Protein AF-A0A2V9GCN7-F1 (afdb_monomer)

Foldseek 3Di:
DDDQDPVNVVVVVVVVVVVVVVVVVPPPPPCPPVPPDFAEDECLVVLVVCLVPVLVVLLVCVVVRHAEYEEEDLPQCVVSNSVVVVVDQLQRLLVSNVVSNHYYAHYEDELVVCVVPVPVVLVSCVSVPHQEYEYADLDFDLADELVSLLVSQVVVQVSQVVSVVSNHGYYYHYDRQQQHDYPRDRSVVSSVVRHDPVD

Structure (mmCIF, N/CA/C/O backbone):
data_AF-A0A2V9GCN7-F1
#
_entry.id   AF-A0A2V9GCN7-F1
#
loop_
_atom_site.group_PDB
_atom_site.id
_atom_site.type_symbol
_atom_site.label_atom_id
_atom_site.label_alt_id
_atom_site.label_comp_id
_atom_site.label_asym_id
_atom_site.label_entity_id
_atom_site.label_seq_id
_atom_site.pdbx_PDB_ins_code
_atom_site.Cartn_x
_atom_site.Cartn_y
_atom_site.Cartn_z
_atom_site.occupancy
_atom_site.B_iso_or_equiv
_atom_site.auth_seq_id
_atom_site.auth_comp_id
_atom_site.auth_asym_id
_atom_site.auth_atom_id
_atom_site.pdbx_PDB_model_num
ATOM 1 N N . MET A 1 1 ? 38.971 -52.103 -38.428 1.00 54.84 1 MET A N 1
ATOM 2 C CA . MET A 1 1 ? 38.096 -50.987 -38.007 1.00 54.84 1 MET A CA 1
ATOM 3 C C . MET A 1 1 ? 37.498 -50.385 -39.267 1.00 54.84 1 MET A C 1
ATOM 5 O O . MET A 1 1 ? 38.271 -49.997 -40.132 1.00 54.84 1 MET A O 1
ATOM 9 N N . SER A 1 2 ? 36.173 -50.413 -39.435 1.00 65.12 2 SER A N 1
ATOM 10 C CA . SER A 1 2 ? 35.535 -49.809 -40.616 1.00 65.12 2 SER A CA 1
ATOM 11 C C . SER A 1 2 ? 35.673 -48.289 -40.535 1.00 65.12 2 SER A C 1
ATOM 13 O O . SER A 1 2 ? 35.345 -47.706 -39.502 1.00 65.12 2 SER A O 1
ATOM 15 N N . ALA A 1 3 ? 36.204 -47.658 -41.581 1.00 80.19 3 ALA A N 1
ATOM 16 C CA . ALA A 1 3 ? 36.355 -46.209 -41.635 1.00 80.19 3 ALA A CA 1
ATOM 17 C C . ALA A 1 3 ? 34.980 -45.558 -41.849 1.00 80.19 3 ALA A C 1
ATOM 19 O O . ALA A 1 3 ? 34.306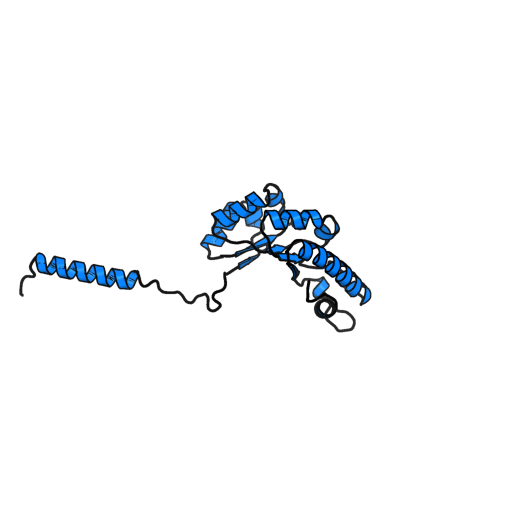 -45.847 -42.834 1.00 80.19 3 ALA A O 1
ATOM 20 N N . ILE A 1 4 ? 34.568 -44.688 -40.926 1.00 85.50 4 ILE A N 1
ATOM 21 C CA . ILE A 1 4 ? 33.319 -43.924 -41.036 1.00 85.50 4 ILE A CA 1
ATOM 22 C C . ILE A 1 4 ? 33.458 -42.932 -42.195 1.00 85.50 4 ILE A C 1
ATOM 24 O O . ILE A 1 4 ? 34.421 -42.162 -42.259 1.00 85.50 4 ILE A O 1
ATOM 28 N N . SER A 1 5 ? 32.500 -42.927 -43.119 1.00 89.44 5 SER A N 1
ATOM 29 C CA . SER A 1 5 ? 32.494 -41.964 -44.220 1.00 89.44 5 SER A CA 1
ATOM 30 C C . SER A 1 5 ? 32.101 -40.563 -43.735 1.00 89.44 5 SER A C 1
ATOM 32 O O . SER A 1 5 ? 31.333 -40.392 -42.790 1.00 89.44 5 SER A O 1
ATOM 34 N N . ARG A 1 6 ? 32.551 -39.517 -44.445 1.00 86.31 6 ARG A N 1
ATOM 35 C CA . ARG A 1 6 ? 32.163 -38.117 -44.153 1.00 86.31 6 ARG A CA 1
ATOM 36 C C . ARG A 1 6 ? 30.640 -37.929 -44.104 1.00 86.31 6 ARG A C 1
ATOM 38 O O . ARG A 1 6 ? 30.138 -37.130 -43.323 1.00 86.31 6 ARG A O 1
ATOM 45 N N . ARG A 1 7 ? 29.902 -38.673 -44.935 1.00 87.38 7 ARG A N 1
ATOM 46 C CA . ARG A 1 7 ? 28.435 -38.635 -44.993 1.00 87.38 7 ARG A CA 1
ATOM 47 C C . ARG A 1 7 ? 27.798 -39.242 -43.743 1.00 87.38 7 ARG A C 1
ATOM 49 O O . ARG A 1 7 ? 26.805 -38.705 -43.266 1.00 87.38 7 ARG A O 1
ATOM 56 N N . GLU A 1 8 ? 28.338 -40.348 -43.242 1.00 86.62 8 GLU A N 1
ATOM 57 C CA . GLU A 1 8 ? 27.874 -40.979 -42.000 1.00 86.62 8 GLU A CA 1
ATOM 58 C C . GLU A 1 8 ? 28.169 -40.081 -40.802 1.00 86.62 8 GLU A C 1
ATOM 60 O O . GLU A 1 8 ? 27.252 -39.776 -40.046 1.00 86.62 8 GLU A O 1
ATOM 65 N N . PHE A 1 9 ? 29.379 -39.518 -40.728 1.00 87.94 9 PHE A N 1
ATOM 66 C CA . PHE A 1 9 ? 29.739 -38.548 -39.692 1.00 87.94 9 PHE A CA 1
ATOM 67 C C . PHE A 1 9 ? 28.772 -37.354 -39.642 1.00 87.94 9 PHE A C 1
ATOM 69 O O . PHE A 1 9 ? 28.276 -37.003 -38.575 1.00 87.94 9 PHE A O 1
ATOM 76 N N . LEU A 1 10 ? 28.451 -36.748 -40.792 1.00 89.19 10 LEU A N 1
ATOM 77 C CA . LEU A 1 10 ? 27.523 -35.612 -40.849 1.00 89.19 10 LEU A CA 1
ATOM 78 C C . LEU A 1 10 ? 26.091 -35.994 -40.444 1.00 89.19 10 LEU A C 1
ATOM 80 O O . LEU A 1 10 ? 25.412 -35.207 -39.786 1.00 89.19 10 LEU A O 1
ATOM 84 N N . LYS A 1 11 ? 25.627 -37.196 -40.808 1.00 87.12 11 LYS A N 1
ATOM 85 C CA . LYS A 1 11 ? 24.306 -37.696 -40.396 1.00 87.12 11 LYS A CA 1
ATOM 86 C C . LYS A 1 11 ? 24.239 -37.926 -38.890 1.00 87.12 11 LYS A C 1
ATOM 88 O O . LYS A 1 11 ? 23.238 -37.571 -38.272 1.00 87.12 11 LYS A O 1
ATOM 93 N N . ASP A 1 12 ? 25.285 -38.498 -38.309 1.00 85.50 12 ASP A N 1
ATOM 94 C CA . ASP A 1 12 ? 25.322 -38.810 -36.883 1.00 85.50 12 ASP A CA 1
ATOM 95 C C . ASP A 1 12 ? 25.505 -37.545 -36.036 1.00 85.50 12 ASP A C 1
ATOM 97 O O . ASP A 1 12 ? 24.820 -37.384 -35.025 1.00 85.50 12 ASP A O 1
ATOM 101 N N . ALA A 1 13 ? 26.307 -36.583 -36.504 1.00 85.19 13 ALA A N 1
ATOM 102 C CA . ALA A 1 13 ? 26.422 -35.261 -35.891 1.00 85.19 13 ALA A CA 1
ATOM 103 C C . ALA A 1 13 ? 25.086 -34.498 -35.901 1.00 85.19 13 ALA A C 1
ATOM 105 O O . ALA A 1 13 ? 24.689 -33.939 -34.879 1.00 85.19 13 ALA A O 1
ATOM 106 N N . ALA A 1 14 ? 24.351 -34.516 -37.020 1.00 82.50 14 ALA A N 1
ATOM 107 C CA . ALA A 1 14 ? 23.042 -33.868 -37.117 1.00 82.50 14 ALA A CA 1
ATOM 108 C C . ALA A 1 14 ? 21.998 -34.511 -36.186 1.00 82.50 14 ALA A C 1
ATOM 110 O O . ALA A 1 14 ? 21.241 -33.801 -35.523 1.00 82.50 14 ALA A O 1
ATOM 111 N N . LYS A 1 15 ? 21.982 -35.848 -36.083 1.00 80.12 15 LYS A N 1
ATOM 112 C CA . LYS A 1 15 ? 21.116 -36.572 -35.135 1.00 80.12 15 LYS A CA 1
ATOM 113 C C . LYS A 1 15 ? 21.469 -36.253 -33.682 1.00 80.12 15 LYS A C 1
ATOM 115 O O . LYS A 1 15 ? 20.567 -36.021 -32.881 1.00 80.12 15 LYS A O 1
ATOM 120 N N . GLY A 1 16 ? 22.762 -36.213 -33.353 1.00 75.62 16 GLY A N 1
ATOM 121 C CA . GLY A 1 16 ? 23.247 -35.856 -32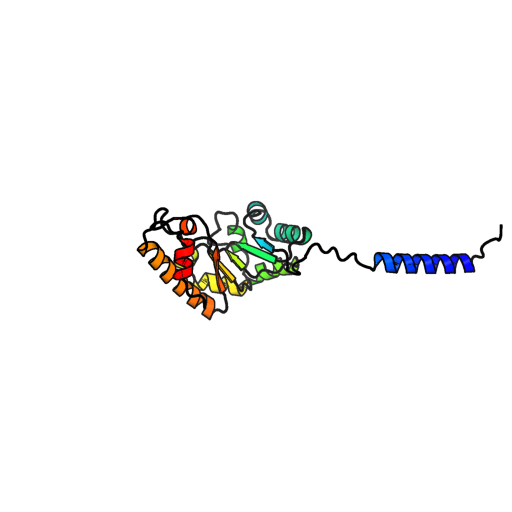.019 1.00 75.62 16 GLY A CA 1
ATOM 122 C C . GLY A 1 16 ? 22.879 -34.423 -31.629 1.00 75.62 16 GLY A C 1
ATOM 123 O O . GLY A 1 16 ? 22.386 -34.197 -30.527 1.00 75.62 16 GLY A O 1
ATOM 124 N N . ALA A 1 17 ? 23.032 -33.469 -32.552 1.00 77.44 17 ALA A N 1
ATOM 125 C CA . ALA A 1 17 ? 22.652 -32.073 -32.342 1.00 77.44 17 ALA A CA 1
ATOM 126 C C . ALA A 1 17 ? 21.134 -31.898 -32.176 1.00 77.44 17 ALA A C 1
ATOM 128 O O . ALA A 1 17 ? 20.701 -31.164 -31.293 1.00 77.44 17 ALA A O 1
ATOM 129 N N . ALA A 1 18 ? 20.323 -32.605 -32.970 1.00 74.19 18 ALA A N 1
ATOM 130 C CA . ALA A 1 18 ? 18.870 -32.588 -32.822 1.00 74.19 18 ALA A CA 1
ATOM 131 C C . ALA A 1 18 ? 18.434 -33.168 -31.466 1.00 74.19 18 ALA A C 1
ATOM 133 O O . ALA A 1 18 ? 17.645 -32.546 -30.762 1.00 74.19 18 ALA A O 1
ATOM 134 N N . ALA A 1 19 ? 18.989 -34.314 -31.057 1.00 69.62 19 ALA A N 1
ATOM 135 C CA . ALA A 1 19 ? 18.688 -34.930 -29.765 1.00 69.62 19 ALA A CA 1
ATOM 136 C C . ALA A 1 19 ? 19.103 -34.037 -28.582 1.00 69.62 19 ALA A C 1
ATOM 138 O O . ALA A 1 19 ? 18.320 -33.848 -27.652 1.00 69.62 19 ALA A O 1
ATOM 139 N N . ALA A 1 20 ? 20.294 -33.433 -28.637 1.00 66.56 20 ALA A N 1
ATOM 140 C CA . ALA A 1 20 ? 20.738 -32.467 -27.635 1.00 66.56 20 ALA A CA 1
ATOM 141 C C . ALA A 1 20 ? 19.848 -31.214 -27.613 1.00 66.56 20 ALA A C 1
ATOM 143 O O . ALA A 1 20 ? 19.533 -30.722 -26.534 1.00 66.56 20 ALA A O 1
ATOM 144 N N . GLY A 1 21 ? 19.400 -30.745 -28.782 1.00 67.19 21 GLY A N 1
ATOM 145 C CA . GLY A 1 21 ? 18.453 -29.641 -28.930 1.00 67.19 21 GLY A CA 1
ATOM 146 C C . GLY A 1 21 ? 17.085 -29.929 -28.310 1.00 67.19 21 GLY A C 1
ATOM 14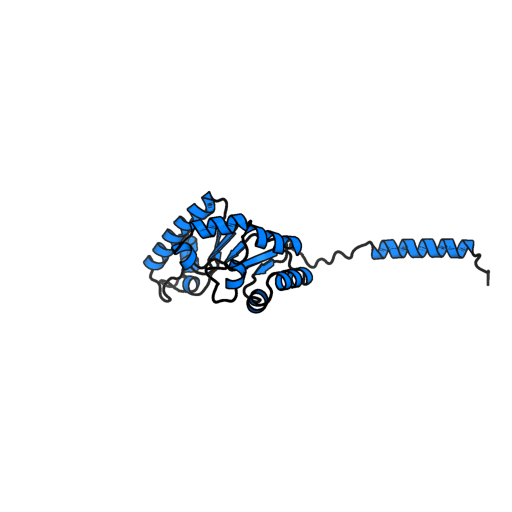7 O O . GLY A 1 21 ? 16.534 -29.063 -27.648 1.00 67.19 21 GLY A O 1
ATOM 148 N N . PHE A 1 22 ? 16.549 -31.146 -28.445 1.00 64.81 22 PHE A N 1
ATOM 149 C C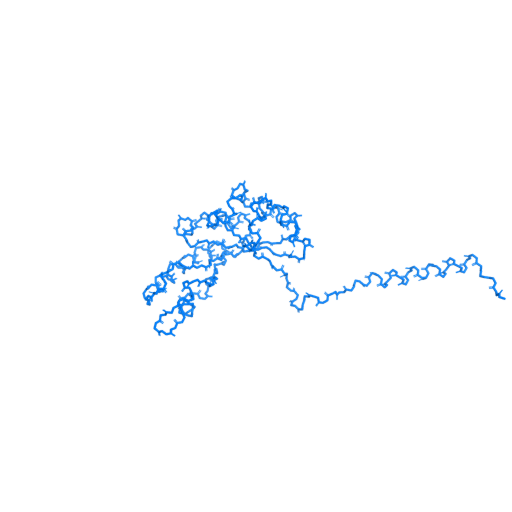A . PHE A 1 22 ? 15.284 -31.526 -27.799 1.00 64.81 22 PHE A CA 1
ATOM 150 C C . PHE A 1 22 ? 15.415 -31.672 -26.277 1.00 64.81 22 PHE A C 1
ATOM 152 O O . PHE A 1 22 ? 14.503 -31.291 -25.546 1.00 64.81 22 PHE A O 1
ATOM 159 N N . VAL A 1 23 ? 16.549 -32.180 -25.785 1.00 62.66 23 VAL A N 1
ATOM 160 C CA . VAL A 1 23 ? 16.805 -32.313 -24.339 1.00 62.66 23 VAL A CA 1
ATOM 161 C C . VAL A 1 23 ? 17.070 -30.954 -23.679 1.00 62.66 23 VAL A C 1
ATOM 163 O O . VAL A 1 23 ? 16.710 -30.769 -22.520 1.00 62.66 23 VAL A O 1
ATOM 166 N N . SER A 1 24 ? 17.658 -29.992 -24.396 1.00 59.81 24 SER A N 1
ATOM 167 C CA . SER A 1 24 ? 17.860 -28.622 -23.904 1.00 59.81 24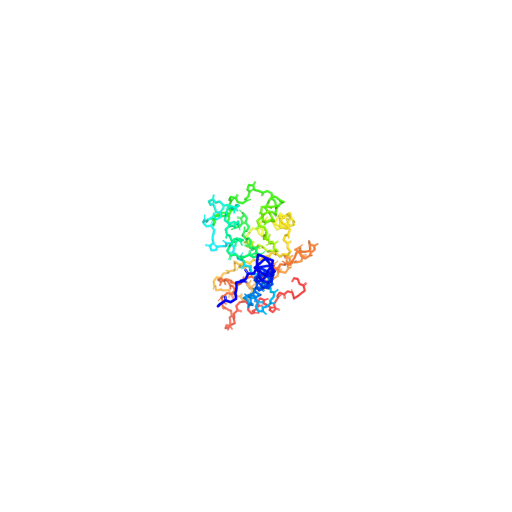 SER A CA 1
ATOM 168 C C . SER A 1 24 ? 16.640 -27.712 -24.098 1.00 59.81 24 SER A C 1
ATOM 170 O O . SER A 1 24 ? 16.434 -26.812 -23.287 1.00 59.81 24 SER A O 1
ATOM 172 N N . ALA A 1 25 ? 15.812 -27.955 -25.122 1.00 58.03 25 ALA A N 1
ATOM 173 C CA . ALA A 1 25 ? 14.557 -27.233 -25.365 1.00 58.03 25 ALA A CA 1
ATOM 174 C C . ALA A 1 25 ? 13.388 -27.733 -24.506 1.00 58.03 25 ALA A C 1
ATOM 176 O O . ALA A 1 25 ? 12.407 -27.011 -24.327 1.00 58.03 25 ALA A O 1
ATOM 177 N N . GLY A 1 26 ? 13.491 -28.938 -23.938 1.00 56.75 26 GLY A N 1
ATOM 178 C CA . GLY A 1 26 ? 12.685 -29.344 -22.796 1.00 56.75 26 GLY A CA 1
ATOM 179 C C . GLY A 1 26 ? 13.103 -28.516 -21.590 1.00 56.75 26 GLY A C 1
ATOM 180 O O . GLY A 1 26 ? 13.870 -28.993 -20.753 1.00 56.75 26 GLY A O 1
ATOM 181 N N . ALA A 1 27 ? 12.647 -27.261 -21.535 1.00 58.56 27 ALA A N 1
ATOM 182 C CA . ALA A 1 27 ? 12.792 -26.411 -20.369 1.00 58.56 27 ALA A CA 1
ATOM 183 C C . ALA A 1 27 ? 12.437 -27.266 -19.155 1.00 58.56 27 ALA A C 1
ATOM 185 O O . ALA A 1 27 ? 11.334 -27.810 -19.068 1.00 58.56 27 ALA A O 1
ATOM 186 N N . ARG A 1 28 ? 13.395 -27.455 -18.244 1.00 58.72 28 ARG A N 1
ATOM 187 C CA . ARG A 1 28 ? 13.053 -27.978 -16.929 1.00 58.72 28 ARG A CA 1
ATOM 188 C C . ARG A 1 28 ? 12.052 -26.980 -16.375 1.00 58.72 28 ARG A C 1
ATOM 190 O O . ARG A 1 28 ? 12.452 -25.888 -15.980 1.00 58.72 28 ARG A O 1
ATOM 197 N N . GLU A 1 29 ? 10.770 -27.329 -16.385 1.00 58.66 29 GLU A N 1
ATOM 198 C CA . GLU A 1 29 ? 9.789 -26.633 -15.573 1.00 58.66 29 GLU A CA 1
ATOM 199 C C . GLU A 1 29 ? 10.222 -26.858 -14.130 1.00 58.66 29 GLU A C 1
ATOM 201 O O . GLU A 1 29 ? 9.931 -27.878 -13.498 1.00 58.66 29 GLU A O 1
ATOM 206 N N . LEU A 1 30 ? 11.030 -25.927 -13.628 1.00 61.72 30 LEU A N 1
ATOM 207 C CA . LEU A 1 30 ? 11.312 -25.816 -12.218 1.00 61.72 30 LEU A CA 1
ATOM 208 C C . LEU A 1 30 ? 9.956 -25.569 -11.565 1.00 61.72 30 LEU A C 1
ATOM 210 O O . LEU A 1 30 ? 9.404 -24.476 -11.649 1.00 61.72 30 LEU A O 1
ATOM 214 N N . ARG A 1 31 ? 9.410 -26.600 -10.915 1.00 59.25 31 ARG A N 1
ATOM 215 C CA . ARG A 1 31 ? 8.191 -26.529 -10.098 1.00 59.25 31 ARG A CA 1
ATOM 216 C C . ARG A 1 31 ? 8.427 -25.741 -8.801 1.00 59.25 31 ARG A C 1
ATOM 218 O O . ARG A 1 31 ? 7.967 -26.132 -7.736 1.00 59.25 31 ARG A O 1
ATOM 225 N N . ALA A 1 32 ? 9.158 -24.632 -8.881 1.00 71.00 32 ALA A N 1
ATOM 226 C CA . ALA A 1 32 ? 9.415 -23.715 -7.777 1.00 71.00 32 ALA A CA 1
ATOM 227 C C . ALA A 1 32 ? 8.255 -22.721 -7.570 1.00 71.00 32 ALA A C 1
ATOM 229 O O . ALA A 1 32 ? 8.423 -21.693 -6.926 1.00 71.00 32 ALA A O 1
ATOM 230 N N . ASN A 1 33 ? 7.076 -23.019 -8.123 1.00 79.00 33 ASN A N 1
ATOM 231 C CA . ASN A 1 33 ? 5.847 -22.271 -7.906 1.00 79.00 33 ASN A CA 1
ATOM 232 C C . ASN A 1 33 ? 4.656 -23.241 -7.787 1.00 79.00 33 ASN A C 1
ATOM 234 O O . ASN A 1 33 ? 3.870 -23.371 -8.726 1.00 79.00 33 ASN A O 1
ATOM 238 N N . PRO A 1 34 ? 4.531 -23.973 -6.663 1.00 82.69 34 PRO A N 1
ATOM 239 C CA . PRO A 1 34 ? 3.475 -24.973 -6.489 1.00 82.69 34 PRO A CA 1
ATOM 240 C C . PRO A 1 34 ? 2.063 -24.369 -6.489 1.00 82.69 34 PRO A C 1
ATOM 242 O O . PRO A 1 34 ? 1.102 -25.094 -6.717 1.00 82.69 34 PRO A O 1
ATOM 245 N N . LEU A 1 35 ? 1.939 -23.059 -6.249 1.00 87.12 35 LEU A N 1
ATOM 246 C CA . LEU A 1 35 ? 0.664 -22.341 -6.245 1.00 87.12 35 LEU A CA 1
ATOM 247 C C . LEU A 1 35 ? 0.305 -21.755 -7.617 1.00 87.12 35 LEU A C 1
ATOM 249 O O . LEU A 1 35 ? -0.817 -21.295 -7.799 1.00 87.12 35 LEU A O 1
ATOM 253 N N . GLY A 1 36 ? 1.239 -21.734 -8.577 1.00 87.94 36 GLY A N 1
ATOM 254 C CA . GLY A 1 36 ? 1.043 -21.057 -9.863 1.00 87.94 36 GLY A CA 1
ATOM 255 C C . GLY A 1 36 ? 0.797 -19.549 -9.728 1.00 87.94 36 GLY A C 1
ATOM 256 O O . GLY A 1 36 ? 0.279 -18.929 -10.652 1.00 87.94 36 GLY A O 1
ATOM 257 N N . MET A 1 37 ? 1.145 -18.958 -8.580 1.00 90.19 37 MET A N 1
ATOM 258 C CA . MET A 1 37 ? 0.903 -17.551 -8.271 1.00 90.19 37 MET A CA 1
ATOM 259 C C . MET A 1 37 ? 2.179 -16.725 -8.462 1.00 90.19 37 MET A C 1
ATOM 261 O O . MET A 1 37 ? 3.274 -17.227 -8.196 1.00 90.19 37 MET A O 1
ATOM 265 N N . PRO A 1 38 ? 2.077 -15.463 -8.902 1.00 91.94 38 PRO A N 1
ATOM 266 C CA . PRO A 1 38 ? 3.223 -14.564 -8.951 1.00 91.94 38 PRO A CA 1
ATOM 267 C C . PRO A 1 38 ? 3.881 -14.401 -7.572 1.00 91.94 38 PRO A C 1
ATOM 269 O O . PRO A 1 38 ? 3.191 -14.210 -6.571 1.00 91.94 38 PRO A O 1
ATOM 272 N N . ILE A 1 39 ? 5.214 -14.445 -7.512 1.00 93.69 39 ILE A N 1
ATOM 273 C CA . ILE A 1 39 ? 5.956 -14.172 -6.272 1.00 93.69 39 ILE A CA 1
ATOM 274 C C . ILE A 1 39 ? 6.046 -12.653 -6.086 1.00 93.69 39 ILE A C 1
ATOM 276 O O . ILE A 1 39 ? 6.594 -11.960 -6.946 1.00 93.69 39 ILE A O 1
ATOM 280 N N . GLY A 1 40 ? 5.508 -12.144 -4.976 1.00 94.88 40 GLY A N 1
ATOM 281 C CA . GLY A 1 40 ? 5.454 -10.714 -4.671 1.00 94.88 40 GLY A CA 1
ATOM 282 C C . GLY A 1 40 ? 6.506 -10.232 -3.673 1.00 94.88 40 GLY A C 1
ATOM 283 O O . GLY A 1 40 ? 6.995 -11.009 -2.852 1.00 94.88 40 GLY A O 1
ATOM 284 N N . CYS A 1 41 ? 6.830 -8.938 -3.722 1.00 96.56 41 CYS A N 1
ATOM 285 C CA . CYS A 1 41 ? 7.691 -8.259 -2.753 1.00 96.56 41 CYS A CA 1
ATOM 286 C C . CYS A 1 41 ? 7.061 -6.940 -2.293 1.00 96.56 41 CYS A C 1
ATOM 288 O O . CYS A 1 41 ? 6.840 -6.042 -3.105 1.00 96.56 41 CYS A O 1
ATOM 290 N N . GLN A 1 42 ? 6.832 -6.801 -0.987 1.00 97.50 42 GLN A N 1
ATOM 291 C CA . GLN A 1 42 ? 6.629 -5.495 -0.362 1.00 97.50 42 GLN A CA 1
ATOM 292 C C . GLN A 1 42 ? 7.986 -4.790 -0.260 1.00 97.50 42 GLN A C 1
ATOM 294 O O . GLN A 1 42 ? 8.942 -5.359 0.258 1.00 97.50 42 GLN A O 1
ATOM 299 N N . THR A 1 43 ? 8.075 -3.564 -0.771 1.00 97.69 43 THR A N 1
ATOM 300 C CA . THR A 1 43 ? 9.287 -2.731 -0.845 1.00 97.69 43 THR A CA 1
ATOM 301 C C . THR A 1 43 ? 9.844 -2.230 0.494 1.00 97.69 43 THR A C 1
ATOM 303 O O . THR A 1 43 ? 11.008 -1.827 0.542 1.00 97.69 43 THR A O 1
ATOM 306 N N . TRP A 1 44 ? 9.089 -2.284 1.598 1.00 97.44 44 TRP A N 1
ATOM 307 C CA . TRP A 1 44 ? 9.558 -1.843 2.927 1.00 97.44 44 TRP A CA 1
ATOM 308 C C . TRP A 1 44 ? 10.954 -2.369 3.355 1.00 97.44 44 TRP A C 1
ATOM 310 O O . TRP A 1 44 ? 11.780 -1.571 3.828 1.00 97.44 44 TRP A O 1
ATOM 320 N N . PRO A 1 45 ? 11.298 -3.665 3.182 1.00 97.25 45 PRO A N 1
ATOM 321 C CA . PRO A 1 45 ? 12.609 -4.197 3.557 1.00 97.25 45 PRO A CA 1
ATOM 322 C C . PRO A 1 45 ? 13.764 -3.622 2.727 1.00 97.25 45 PRO A C 1
ATOM 324 O O . PRO A 1 45 ? 14.890 -3.569 3.215 1.00 97.25 45 PRO A O 1
ATOM 327 N N . VAL A 1 46 ? 13.494 -3.156 1.502 1.00 97.75 46 VAL A N 1
ATOM 328 C CA . VAL A 1 46 ? 14.491 -2.591 0.574 1.00 97.75 46 VAL A CA 1
ATOM 329 C C . VAL A 1 46 ? 14.408 -1.065 0.461 1.00 97.75 46 VAL A C 1
ATOM 331 O O . VAL A 1 46 ? 15.026 -0.478 -0.424 1.00 97.75 46 VAL A O 1
ATOM 334 N N . ARG A 1 47 ? 13.697 -0.393 1.378 1.00 98.19 47 ARG A N 1
ATOM 335 C CA . ARG A 1 47 ? 13.466 1.065 1.360 1.00 98.19 47 ARG A CA 1
ATOM 336 C C . ARG A 1 47 ? 14.734 1.918 1.232 1.00 98.19 47 ARG A C 1
ATOM 338 O O . ARG A 1 47 ? 14.704 2.962 0.597 1.00 98.19 47 ARG A O 1
ATOM 345 N N . ALA A 1 48 ? 15.862 1.465 1.786 1.00 98.19 48 ALA A N 1
ATOM 346 C CA . ALA A 1 48 ? 17.141 2.164 1.650 1.00 98.19 48 ALA A CA 1
ATOM 347 C C . ALA A 1 48 ? 17.651 2.156 0.198 1.00 98.19 48 ALA A C 1
ATOM 349 O O . ALA A 1 48 ? 18.089 3.184 -0.303 1.00 98.19 48 ALA A O 1
ATOM 350 N N . MET A 1 49 ? 17.524 1.019 -0.495 1.00 98.19 49 MET A N 1
ATOM 351 C CA . MET A 1 49 ? 17.881 0.900 -1.913 1.00 98.19 49 MET A CA 1
ATOM 352 C C . MET A 1 49 ? 16.908 1.696 -2.788 1.00 98.19 49 MET A C 1
ATOM 354 O O . MET A 1 49 ? 17.323 2.369 -3.723 1.00 98.19 49 MET A O 1
ATOM 358 N N . ILE A 1 50 ? 15.617 1.675 -2.440 1.00 98.12 50 ILE A N 1
ATOM 359 C CA . ILE A 1 50 ? 14.577 2.476 -3.098 1.00 98.12 50 ILE A CA 1
ATOM 360 C C . ILE A 1 50 ? 14.877 3.980 -2.999 1.00 98.12 50 ILE A C 1
ATOM 362 O O . ILE A 1 50 ? 14.718 4.697 -3.988 1.00 98.12 50 ILE A O 1
ATOM 366 N N . ALA A 1 51 ? 15.323 4.451 -1.829 1.00 97.94 51 ALA A N 1
ATOM 367 C CA . ALA A 1 51 ? 15.692 5.847 -1.606 1.00 97.94 51 ALA A CA 1
ATOM 368 C C . ALA A 1 51 ? 16.907 6.278 -2.444 1.00 97.94 51 ALA A C 1
ATOM 370 O O . ALA A 1 51 ? 16.971 7.426 -2.882 1.00 97.94 51 ALA A O 1
ATOM 371 N N . GLU A 1 52 ? 17.854 5.364 -2.664 1.00 98.12 52 GLU A N 1
ATOM 372 C CA . GLU A 1 52 ? 19.058 5.591 -3.466 1.00 98.12 52 GLU A CA 1
ATOM 373 C C . GLU A 1 52 ? 18.762 5.550 -4.975 1.00 98.12 52 GLU A C 1
ATOM 375 O O . GLU A 1 52 ? 19.059 6.504 -5.696 1.00 98.12 52 GLU A O 1
ATOM 380 N N . ASP A 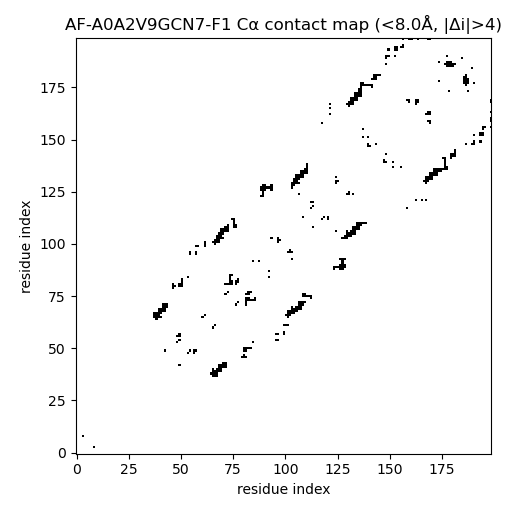1 53 ? 18.136 4.473 -5.453 1.00 98.12 53 ASP A N 1
ATOM 381 C CA . ASP A 1 53 ? 17.814 4.245 -6.863 1.00 98.12 53 ASP A CA 1
ATOM 382 C C . ASP A 1 53 ? 16.564 3.360 -7.003 1.00 98.12 53 ASP A C 1
ATOM 384 O O . ASP A 1 53 ? 16.635 2.127 -7.028 1.00 98.12 53 ASP A O 1
ATOM 388 N N . PHE A 1 54 ? 15.393 3.995 -7.111 1.00 98.12 54 PHE A N 1
ATOM 389 C CA . PHE A 1 54 ? 14.127 3.286 -7.297 1.00 98.12 54 PHE A CA 1
ATOM 390 C C . PHE A 1 54 ? 14.105 2.427 -8.581 1.00 98.12 54 PHE A C 1
ATOM 392 O O . PHE A 1 54 ? 13.916 1.215 -8.449 1.00 98.12 54 PHE A O 1
ATOM 399 N N . PRO A 1 55 ? 14.332 2.963 -9.802 1.00 98.25 55 PRO A N 1
ATOM 400 C CA . PRO A 1 55 ? 14.330 2.142 -11.016 1.00 98.25 55 PRO A CA 1
ATOM 401 C C . PRO A 1 55 ? 15.325 0.974 -10.979 1.00 98.25 55 PRO A C 1
ATOM 403 O O . PRO A 1 55 ? 14.960 -0.150 -11.334 1.00 98.25 55 PRO A O 1
ATOM 406 N N . GLY A 1 56 ? 16.560 1.206 -10.518 1.00 98.50 56 GLY A N 1
ATOM 407 C CA . GLY A 1 56 ? 17.564 0.146 -10.405 1.00 98.50 56 GLY A CA 1
ATOM 408 C C . GLY A 1 56 ? 17.190 -0.918 -9.376 1.00 98.50 56 GLY A C 1
ATOM 409 O O . GLY A 1 56 ? 17.377 -2.112 -9.622 1.00 98.50 56 GLY A O 1
ATOM 410 N N . THR A 1 57 ? 16.584 -0.518 -8.255 1.00 98.38 57 THR A N 1
ATOM 411 C CA . THR A 1 57 ? 16.093 -1.457 -7.236 1.00 98.38 57 THR A CA 1
ATOM 412 C C . THR A 1 57 ? 14.967 -2.332 -7.772 1.00 98.38 57 THR A C 1
ATOM 414 O O . THR A 1 57 ? 15.017 -3.548 -7.592 1.00 98.38 57 THR A O 1
ATOM 417 N N . ILE A 1 58 ? 13.986 -1.757 -8.477 1.00 98.50 58 ILE A N 1
ATOM 418 C CA . ILE A 1 58 ? 12.898 -2.531 -9.095 1.00 98.50 58 ILE A CA 1
ATOM 419 C C . ILE A 1 58 ? 13.452 -3.538 -10.107 1.00 98.50 58 ILE A C 1
ATOM 421 O O . ILE A 1 58 ? 13.078 -4.711 -10.068 1.00 98.50 58 ILE A O 1
ATOM 425 N N . LYS A 1 59 ? 14.395 -3.120 -10.959 1.00 98.44 59 LYS A N 1
ATOM 426 C CA . LYS A 1 59 ? 15.063 -4.025 -11.903 1.00 98.44 59 LYS A CA 1
ATOM 427 C C . LYS A 1 59 ? 15.761 -5.182 -11.184 1.00 98.44 59 LYS A C 1
ATOM 429 O O . LYS A 1 59 ? 15.610 -6.331 -11.586 1.00 98.44 59 LYS A O 1
ATOM 434 N N . ARG A 1 60 ? 16.470 -4.903 -10.088 1.00 98.31 60 ARG A N 1
ATOM 435 C CA . ARG A 1 60 ? 17.145 -5.934 -9.289 1.00 98.31 60 ARG A CA 1
ATOM 436 C C . ARG A 1 60 ? 16.164 -6.915 -8.639 1.00 98.31 60 ARG A C 1
ATOM 438 O O . ARG A 1 60 ? 16.466 -8.103 -8.561 1.00 98.31 60 ARG A O 1
ATOM 445 N N . LEU A 1 61 ? 15.004 -6.445 -8.176 1.00 98.12 61 LEU A N 1
ATOM 446 C CA . LEU A 1 61 ? 13.950 -7.323 -7.655 1.00 98.12 61 LEU A CA 1
ATOM 447 C C . LEU A 1 61 ? 13.385 -8.228 -8.760 1.00 98.12 61 LEU A C 1
ATOM 449 O O . LEU A 1 61 ? 13.217 -9.427 -8.536 1.00 98.12 61 LEU A O 1
ATOM 453 N N . ALA A 1 62 ? 13.160 -7.683 -9.956 1.00 97.56 62 ALA A N 1
ATOM 454 C CA . ALA A 1 62 ? 12.712 -8.456 -11.110 1.00 97.56 62 ALA A CA 1
ATOM 455 C C . ALA A 1 62 ? 13.736 -9.536 -11.511 1.00 97.56 62 ALA A C 1
ATOM 457 O O . ALA A 1 62 ? 13.383 -10.702 -11.677 1.00 97.56 62 ALA A O 1
ATOM 458 N N . GLU A 1 63 ? 15.025 -9.181 -11.579 1.00 96.75 63 GLU A N 1
ATOM 459 C CA . GLU A 1 63 ? 16.131 -10.115 -11.850 1.00 96.75 63 GLU A CA 1
ATOM 460 C C . GLU A 1 63 ? 16.262 -11.210 -10.778 1.00 96.75 63 GLU A C 1
ATOM 462 O O . GLU A 1 63 ? 16.678 -12.328 -11.081 1.00 96.75 63 GLU A O 1
ATOM 467 N N . ALA A 1 64 ? 15.871 -10.917 -9.534 1.00 95.75 64 ALA A N 1
ATOM 468 C CA . ALA A 1 64 ? 15.807 -11.894 -8.449 1.00 95.75 64 ALA A CA 1
ATOM 469 C C . ALA A 1 64 ? 14.590 -12.841 -8.540 1.00 95.75 64 ALA A C 1
ATOM 471 O O . ALA A 1 64 ? 14.514 -13.802 -7.774 1.00 95.75 64 ALA A O 1
ATOM 472 N N . GLY A 1 65 ? 13.657 -12.600 -9.467 1.00 94.19 65 GLY A N 1
ATOM 473 C CA . GLY A 1 65 ? 12.493 -13.452 -9.725 1.00 94.19 65 GLY A CA 1
ATOM 474 C C . GLY A 1 65 ? 11.178 -12.970 -9.108 1.00 94.19 65 GLY A C 1
ATOM 475 O O . GLY A 1 65 ? 10.176 -13.688 -9.192 1.00 94.19 65 GLY A O 1
ATOM 476 N N . PHE A 1 66 ? 11.145 -11.774 -8.509 1.00 96.50 66 PHE A N 1
ATOM 477 C CA . PHE A 1 66 ? 9.883 -11.158 -8.097 1.00 96.50 66 PHE A CA 1
ATOM 478 C C . PHE A 1 66 ? 9.085 -10.717 -9.325 1.00 96.50 66 PHE A C 1
ATOM 480 O O . PHE A 1 66 ? 9.626 -10.148 -10.266 1.00 96.50 66 PHE A O 1
ATOM 487 N N . GLN A 1 67 ? 7.786 -10.993 -9.307 1.00 96.50 67 GLN A N 1
ATOM 488 C CA . GLN A 1 67 ? 6.857 -10.747 -10.416 1.00 96.50 67 GLN A CA 1
ATOM 489 C C . GLN A 1 67 ? 5.840 -9.657 -10.078 1.00 96.50 67 GLN A C 1
ATOM 491 O O . GLN A 1 67 ? 5.276 -9.020 -10.973 1.00 96.50 67 GLN A O 1
ATOM 496 N N . THR A 1 68 ? 5.591 -9.439 -8.785 1.00 97.56 68 THR A N 1
ATOM 497 C CA . THR A 1 68 ? 4.726 -8.364 -8.308 1.00 97.56 68 THR A CA 1
ATOM 498 C C . THR A 1 68 ? 5.429 -7.552 -7.233 1.00 97.56 68 THR A C 1
ATOM 500 O O . THR A 1 68 ? 6.206 -8.076 -6.435 1.00 97.56 68 THR A O 1
ATOM 503 N N . ILE A 1 69 ? 5.167 -6.254 -7.229 1.00 98.19 69 ILE A N 1
ATOM 504 C CA . ILE A 1 69 ? 5.687 -5.313 -6.249 1.00 98.19 69 ILE A CA 1
ATOM 505 C C . ILE A 1 69 ? 4.508 -4.681 -5.527 1.00 98.19 69 ILE A C 1
ATOM 507 O O . ILE A 1 69 ? 3.564 -4.217 -6.167 1.00 98.19 69 ILE A O 1
ATOM 511 N N . GLU A 1 70 ? 4.593 -4.639 -4.204 1.00 98.38 70 GLU A N 1
ATOM 512 C CA . GLU A 1 70 ? 3.750 -3.805 -3.360 1.00 98.38 70 GLU A CA 1
ATOM 513 C C . GLU A 1 70 ? 4.566 -2.596 -2.893 1.00 98.38 70 GLU A C 1
ATOM 515 O O . GLU A 1 70 ? 5.662 -2.739 -2.346 1.00 98.38 70 GLU A O 1
ATOM 520 N N . LEU A 1 71 ? 4.056 -1.398 -3.173 1.00 98.38 71 LEU A N 1
ATOM 521 C CA . LEU A 1 71 ? 4.739 -0.144 -2.856 1.00 98.38 71 LEU A CA 1
ATOM 522 C C . LEU A 1 71 ? 4.448 0.323 -1.421 1.00 98.38 71 LEU A C 1
ATOM 524 O O . LEU A 1 71 ? 3.564 -0.187 -0.731 1.00 98.38 71 LEU A O 1
ATOM 528 N N . CYS A 1 72 ? 5.164 1.362 -1.002 1.00 98.06 72 CYS A N 1
ATOM 529 C CA . CYS A 1 72 ? 4.753 2.251 0.076 1.00 98.06 72 CYS A CA 1
ATOM 530 C C . CYS A 1 72 ? 4.488 3.649 -0.506 1.00 98.06 72 CYS A C 1
ATOM 532 O O . CYS A 1 72 ? 5.246 4.125 -1.357 1.00 98.06 72 CYS A O 1
ATOM 534 N N . SER A 1 73 ? 3.419 4.308 -0.051 1.00 97.56 73 SER A N 1
ATOM 535 C CA . SER A 1 73 ? 3.032 5.645 -0.514 1.00 97.56 73 SER A CA 1
ATOM 536 C C . SER A 1 73 ? 4.170 6.663 -0.335 1.00 97.56 73 SER A C 1
ATOM 538 O O . SER A 1 73 ? 4.754 6.736 0.748 1.00 97.56 73 SER A O 1
ATOM 540 N N . PRO A 1 74 ? 4.444 7.536 -1.325 1.00 96.94 74 PRO A N 1
ATOM 541 C CA . PRO A 1 74 ? 5.457 8.586 -1.197 1.00 96.94 74 PRO A CA 1
ATOM 542 C C . PRO A 1 74 ? 5.121 9.643 -0.135 1.00 96.94 74 PRO A C 1
ATOM 544 O O . PRO A 1 74 ? 5.984 10.453 0.194 1.00 96.94 74 PRO A O 1
ATOM 547 N N . VAL A 1 75 ? 3.880 9.670 0.371 1.00 96.69 75 VAL A N 1
ATOM 548 C CA . VAL A 1 75 ? 3.423 10.639 1.376 1.00 96.69 75 VAL A CA 1
ATOM 549 C C . VAL A 1 75 ? 3.502 10.050 2.779 1.00 96.69 75 VAL A C 1
ATOM 551 O O . VAL A 1 75 ? 4.292 10.536 3.583 1.00 96.69 75 VAL A O 1
ATOM 554 N N . GLY A 1 76 ? 2.750 8.985 3.076 1.00 95.88 76 GLY A N 1
ATOM 555 C CA . GLY A 1 76 ? 2.767 8.375 4.413 1.00 95.88 76 GLY A CA 1
ATOM 556 C C . GLY A 1 76 ? 4.110 7.753 4.794 1.00 95.88 76 GLY A C 1
ATOM 557 O O . GLY A 1 76 ? 4.390 7.582 5.976 1.00 95.88 76 GLY A O 1
ATOM 558 N N . TYR A 1 77 ? 4.960 7.465 3.806 1.00 97.75 77 TYR A N 1
ATOM 559 C CA . TYR A 1 77 ? 6.286 6.885 4.005 1.00 97.75 77 TYR A CA 1
ATOM 560 C C . TYR A 1 77 ? 7.432 7.790 3.544 1.00 97.75 77 TYR A C 1
ATOM 562 O O . TYR A 1 77 ? 8.552 7.311 3.332 1.00 97.75 77 TYR A O 1
ATOM 570 N N . ALA A 1 78 ? 7.180 9.097 3.413 1.00 97.06 78 ALA A N 1
ATOM 571 C CA . ALA A 1 78 ? 8.180 10.077 2.993 1.00 97.06 78 ALA A CA 1
ATOM 572 C C . ALA A 1 78 ? 9.486 9.942 3.801 1.00 97.06 78 ALA A C 1
ATOM 574 O O . ALA A 1 78 ? 10.552 9.690 3.230 1.00 97.06 78 ALA A O 1
ATOM 575 N N . ASP A 1 79 ? 9.370 9.961 5.130 1.00 96.69 79 ASP A N 1
ATOM 576 C CA . ASP A 1 79 ? 10.497 9.879 6.072 1.00 96.69 79 ASP A CA 1
ATOM 577 C C . ASP A 1 79 ? 11.092 8.467 6.206 1.00 96.69 79 ASP A C 1
ATOM 579 O O . ASP A 1 79 ? 12.092 8.258 6.889 1.00 96.69 79 ASP A O 1
ATOM 583 N N . SER A 1 80 ? 10.494 7.475 5.543 1.00 96.44 80 SER A N 1
ATOM 584 C CA . SER A 1 80 ? 10.945 6.079 5.545 1.00 96.44 80 SER A CA 1
ATOM 585 C C . SER A 1 80 ? 11.690 5.685 4.266 1.00 96.44 80 SER A C 1
ATOM 587 O O . SER A 1 80 ? 11.867 4.500 4.000 1.00 96.44 80 SER A O 1
ATOM 589 N N . GLY A 1 81 ? 12.135 6.658 3.468 1.00 95.81 81 GLY A N 1
ATOM 590 C CA . GLY A 1 81 ? 12.890 6.413 2.235 1.00 95.81 81 GLY A CA 1
ATOM 591 C C . GLY A 1 81 ? 12.040 6.393 0.964 1.00 95.81 81 GLY A C 1
ATOM 592 O O . GLY A 1 81 ? 12.567 6.113 -0.109 1.00 95.81 81 GLY A O 1
ATOM 593 N N . PHE A 1 82 ? 10.749 6.733 1.053 1.00 98.00 82 PHE A N 1
ATOM 594 C CA . PHE A 1 82 ? 9.854 6.757 -0.108 1.00 98.00 82 PHE A CA 1
ATOM 595 C C . PHE A 1 82 ? 9.542 8.166 -0.626 1.00 98.00 82 PHE A C 1
ATOM 597 O O . PHE A 1 82 ? 8.926 8.292 -1.683 1.00 98.00 82 PHE A O 1
ATOM 604 N N . ALA A 1 83 ? 10.021 9.234 0.029 1.00 97.00 83 ALA A N 1
ATOM 605 C CA . ALA A 1 83 ? 9.819 10.612 -0.443 1.00 97.00 83 ALA A CA 1
ATOM 606 C C . ALA A 1 83 ? 10.280 10.810 -1.899 1.00 97.00 83 ALA A C 1
ATOM 608 O O . ALA A 1 83 ? 9.634 11.509 -2.679 1.00 97.00 83 ALA A O 1
ATOM 609 N N . GLY A 1 84 ? 11.370 10.138 -2.290 1.00 96.06 84 GLY A N 1
ATOM 610 C CA . GLY A 1 84 ? 11.926 10.195 -3.641 1.00 96.06 84 GLY A CA 1
ATOM 611 C C . GLY A 1 84 ? 10.991 9.671 -4.735 1.00 96.06 84 GLY A C 1
ATOM 612 O O . GLY A 1 84 ? 11.189 10.023 -5.896 1.00 96.06 84 GLY A O 1
ATOM 613 N N . LEU A 1 85 ? 9.963 8.884 -4.396 1.00 97.12 85 LEU A N 1
ATOM 614 C CA . LEU A 1 85 ? 8.950 8.431 -5.354 1.00 97.12 85 LEU A CA 1
ATOM 615 C C . LEU A 1 85 ? 7.988 9.562 -5.729 1.00 97.12 85 LEU A C 1
ATOM 617 O O . LEU A 1 85 ? 7.427 9.537 -6.820 1.00 97.12 85 LEU A O 1
ATOM 621 N N . GLY A 1 86 ? 7.835 10.579 -4.872 1.00 95.81 86 GLY A N 1
ATOM 622 C CA . GLY A 1 86 ? 6.952 11.724 -5.111 1.00 95.81 86 GLY A CA 1
ATOM 623 C C . GLY A 1 86 ? 7.368 12.607 -6.292 1.00 95.81 86 GLY A C 1
ATOM 624 O O . GLY A 1 86 ? 6.576 13.432 -6.736 1.00 95.81 86 GLY A O 1
ATOM 625 N N . LYS A 1 87 ? 8.585 12.427 -6.826 1.00 96.19 87 LYS A N 1
ATOM 626 C CA . LYS A 1 87 ? 9.037 13.098 -8.056 1.00 96.19 87 LYS A CA 1
ATOM 627 C C . LYS A 1 87 ? 8.458 12.483 -9.334 1.00 96.19 87 LYS A C 1
ATOM 629 O O . LYS A 1 87 ? 8.566 13.100 -10.386 1.00 96.19 87 LYS A O 1
ATOM 634 N N . TYR A 1 88 ? 7.895 11.279 -9.243 1.00 96.81 88 TYR A N 1
ATOM 635 C CA . TYR A 1 88 ? 7.258 10.589 -10.354 1.00 96.81 88 TYR A CA 1
ATOM 636 C C . TYR A 1 88 ? 5.741 10.728 -10.246 1.00 96.81 88 TYR A C 1
ATOM 638 O O . TYR A 1 88 ? 5.145 10.565 -9.178 1.00 96.81 88 TYR A O 1
ATOM 646 N N . THR A 1 89 ? 5.098 10.966 -11.379 1.00 96.31 89 THR A N 1
ATOM 647 C CA . THR A 1 89 ? 3.657 10.764 -11.525 1.00 96.31 89 THR A CA 1
ATOM 648 C C . THR A 1 89 ? 3.311 9.280 -11.371 1.00 96.31 89 THR A C 1
ATOM 650 O O . THR A 1 89 ? 4.155 8.401 -11.569 1.00 96.31 89 THR A O 1
ATOM 653 N N . GLY A 1 90 ? 2.048 8.964 -11.066 1.00 95.62 90 GLY A N 1
ATOM 654 C CA . GLY A 1 90 ? 1.623 7.564 -10.977 1.00 95.62 90 GLY A CA 1
ATOM 655 C C . GLY A 1 90 ? 1.836 6.795 -12.288 1.00 95.62 90 GLY A C 1
ATOM 656 O O . GLY A 1 90 ? 2.300 5.657 -12.274 1.00 95.62 90 GLY A O 1
ATOM 657 N N . THR A 1 91 ? 1.623 7.452 -13.433 1.00 96.25 91 THR A N 1
ATOM 658 C CA . THR A 1 91 ? 1.878 6.860 -14.757 1.00 96.25 91 THR A CA 1
ATOM 659 C C . THR A 1 91 ? 3.364 6.560 -14.987 1.00 96.25 91 THR A C 1
ATOM 661 O O . THR A 1 91 ? 3.695 5.513 -15.543 1.00 96.25 91 THR A O 1
ATOM 664 N N . GLU A 1 92 ? 4.275 7.431 -14.542 1.00 98.00 92 GLU A N 1
ATOM 665 C CA . GLU A 1 92 ? 5.720 7.174 -14.623 1.00 98.00 92 GLU A CA 1
ATOM 666 C C . GLU A 1 92 ? 6.143 6.020 -13.713 1.00 98.00 92 GLU A C 1
ATOM 668 O O . GLU A 1 92 ? 6.907 5.161 -14.150 1.00 98.00 92 GLU A O 1
ATOM 673 N N . LEU A 1 93 ? 5.607 5.940 -12.489 1.00 98.06 93 LEU A N 1
ATOM 674 C CA . LEU A 1 93 ? 5.839 4.797 -11.599 1.00 98.06 93 LEU A CA 1
ATOM 675 C C . LEU A 1 93 ? 5.386 3.491 -12.254 1.00 98.06 93 LEU A C 1
ATOM 677 O O . LEU A 1 93 ? 6.160 2.535 -12.325 1.00 98.06 93 LEU A O 1
ATOM 681 N N . ARG A 1 94 ? 4.162 3.471 -12.795 1.00 97.31 94 ARG A N 1
ATOM 682 C CA . ARG A 1 94 ? 3.613 2.321 -13.523 1.00 97.31 94 ARG A CA 1
ATOM 683 C C . ARG A 1 94 ? 4.507 1.911 -14.686 1.00 97.31 94 ARG A C 1
ATOM 685 O O . ARG A 1 94 ? 4.729 0.722 -14.901 1.00 97.31 94 ARG A O 1
ATOM 692 N N . ARG A 1 95 ? 5.024 2.890 -15.430 1.00 97.81 95 ARG A N 1
ATOM 693 C CA . ARG A 1 95 ? 5.954 2.643 -16.528 1.00 97.81 95 ARG A CA 1
ATOM 694 C C . ARG A 1 95 ? 7.260 2.030 -16.025 1.00 97.81 95 ARG A C 1
ATOM 696 O O . ARG A 1 95 ? 7.677 1.033 -16.589 1.00 97.81 95 ARG A O 1
ATOM 703 N N . ILE A 1 96 ? 7.884 2.576 -14.980 1.00 98.19 96 ILE A N 1
ATOM 704 C CA . ILE A 1 96 ? 9.144 2.046 -14.421 1.00 98.19 96 ILE A CA 1
ATOM 705 C C . ILE A 1 96 ? 8.980 0.580 -13.996 1.00 98.19 96 ILE A C 1
ATOM 707 O O . ILE A 1 96 ? 9.828 -0.254 -14.306 1.00 98.19 96 ILE A O 1
ATOM 711 N N . LEU A 1 97 ? 7.873 0.263 -13.321 1.00 98.19 97 LEU A N 1
ATOM 712 C CA . LEU A 1 97 ? 7.531 -1.100 -12.906 1.00 98.19 97 LEU A CA 1
ATOM 713 C C . LEU A 1 97 ? 7.320 -2.024 -14.117 1.00 98.19 97 LEU A C 1
ATOM 715 O O . LEU A 1 97 ? 7.915 -3.099 -14.191 1.00 98.19 97 LEU A O 1
ATOM 719 N N . GLY A 1 98 ? 6.540 -1.571 -15.102 1.00 97.81 98 GLY A N 1
ATOM 720 C CA . GLY A 1 98 ? 6.274 -2.319 -16.331 1.00 97.81 98 GLY A CA 1
ATOM 721 C C . GLY A 1 98 ? 7.517 -2.544 -17.199 1.00 97.81 98 GLY A C 1
ATOM 722 O O . GLY A 1 98 ? 7.715 -3.653 -17.688 1.00 97.81 98 GLY A O 1
ATOM 723 N N . ASP A 1 99 ? 8.384 -1.537 -17.337 1.00 98.12 99 ASP A N 1
ATOM 724 C CA . ASP A 1 99 ? 9.652 -1.612 -18.079 1.00 98.12 99 ASP A CA 1
ATOM 725 C C . ASP A 1 99 ? 10.617 -2.631 -17.430 1.00 98.12 99 ASP A C 1
ATOM 727 O O . ASP A 1 99 ? 11.429 -3.246 -18.122 1.00 98.12 99 ASP A O 1
ATOM 731 N N . ALA A 1 100 ? 10.503 -2.862 -16.115 1.00 98.06 100 ALA A N 1
ATOM 732 C CA . ALA A 1 100 ? 11.233 -3.904 -15.389 1.00 98.06 100 ALA A CA 1
ATOM 733 C C . ALA A 1 100 ? 10.558 -5.291 -15.432 1.00 98.06 100 ALA A C 1
ATOM 735 O O . ALA A 1 100 ? 11.131 -6.261 -14.939 1.00 98.06 100 ALA A O 1
ATOM 736 N N . GLY A 1 101 ? 9.361 -5.407 -16.014 1.00 97.19 101 GLY A N 1
ATOM 737 C CA . GLY A 1 101 ? 8.628 -6.669 -16.136 1.00 97.19 101 GLY A CA 1
ATOM 738 C C . GLY A 1 101 ? 7.876 -7.104 -14.874 1.00 97.19 101 GLY A C 1
ATOM 739 O O . GLY A 1 101 ? 7.483 -8.267 -14.783 1.00 97.19 101 GLY A O 1
ATOM 740 N N . VAL A 1 102 ? 7.654 -6.198 -13.916 1.00 98.00 102 VAL A N 1
ATOM 741 C CA . VAL A 1 102 ? 6.876 -6.474 -12.698 1.00 98.00 102 VAL A CA 1
ATOM 742 C C . VAL A 1 102 ? 5.527 -5.766 -12.732 1.00 98.00 102 VAL A C 1
ATOM 744 O O . VAL A 1 102 ? 5.371 -4.688 -13.303 1.00 98.00 102 VAL A O 1
ATOM 747 N N . SER A 1 103 ? 4.531 -6.375 -12.096 1.00 97.00 103 SER A N 1
ATOM 748 C CA . SER A 1 103 ? 3.216 -5.757 -11.899 1.00 97.00 103 SER A CA 1
ATOM 749 C C . SER A 1 103 ? 3.087 -5.158 -10.500 1.00 97.00 103 SER A C 1
ATOM 751 O O . SER A 1 103 ? 3.751 -5.590 -9.562 1.00 97.00 103 SER A O 1
ATOM 753 N N . THR A 1 104 ? 2.206 -4.175 -10.338 1.00 97.31 104 THR A N 1
ATOM 754 C CA . THR A 1 104 ? 1.926 -3.558 -9.038 1.00 97.31 104 THR A CA 1
ATOM 755 C C . THR A 1 104 ? 0.435 -3.354 -8.911 1.00 97.31 104 THR A C 1
ATOM 757 O O . THR A 1 104 ? -0.167 -2.625 -9.692 1.00 97.31 104 THR A O 1
ATOM 760 N N . VAL A 1 105 ? -0.149 -4.033 -7.930 1.00 96.31 105 VAL A N 1
ATOM 761 C CA . VAL A 1 105 ? -1.597 -4.027 -7.681 1.00 96.31 105 VAL A CA 1
ATOM 762 C C . VAL A 1 105 ? -1.951 -3.424 -6.326 1.00 96.31 105 VAL A C 1
ATOM 764 O O . VAL A 1 105 ? -3.117 -3.114 -6.096 1.00 96.31 105 VAL A O 1
ATOM 767 N N . SER A 1 106 ? -0.957 -3.236 -5.455 1.00 97.88 106 SER A N 1
ATOM 768 C CA . SER A 1 106 ? -1.125 -2.803 -4.071 1.00 97.88 106 SER A CA 1
ATOM 769 C C . SER A 1 106 ? -0.040 -1.803 -3.654 1.00 97.88 106 SER A C 1
ATOM 771 O O . SER A 1 106 ? 1.075 -1.796 -4.189 1.00 97.88 106 SER A O 1
ATOM 773 N N . SER A 1 107 ? -0.377 -0.959 -2.683 1.00 98.50 107 SER A N 1
ATOM 774 C CA . SER A 1 107 ? 0.554 -0.108 -1.947 1.00 98.50 107 SER A CA 1
ATOM 775 C C . SER A 1 107 ? 0.073 0.047 -0.511 1.00 98.50 107 SER A C 1
ATOM 777 O O . SER A 1 107 ? -1.132 0.116 -0.261 1.00 98.50 107 SER A O 1
ATOM 779 N N . HIS A 1 108 ? 1.015 0.185 0.416 1.00 98.38 108 HIS A N 1
ATOM 780 C CA . HIS A 1 108 ? 0.730 0.651 1.763 1.00 98.38 108 HIS A CA 1
ATOM 781 C C . HIS A 1 108 ? 0.473 2.164 1.786 1.00 98.38 108 HIS A C 1
ATOM 783 O O . HIS A 1 108 ? 1.200 2.931 1.143 1.00 98.38 108 HIS A O 1
ATOM 789 N N . PHE A 1 109 ? -0.516 2.579 2.575 1.00 98.44 109 PHE A N 1
ATOM 790 C CA . PHE A 1 109 ? -0.864 3.963 2.882 1.00 98.44 109 PHE A CA 1
ATOM 791 C C . PHE A 1 109 ? -1.004 4.132 4.394 1.00 98.44 109 PHE A C 1
ATOM 793 O O . PHE A 1 109 ? -1.706 3.362 5.046 1.00 98.44 109 PHE A O 1
ATOM 800 N N . GLY A 1 110 ? -0.363 5.147 4.966 1.00 97.44 110 GLY A N 1
ATOM 801 C CA . GLY A 1 110 ? -0.557 5.494 6.372 1.00 97.44 110 GLY A CA 1
ATOM 802 C C . GLY A 1 110 ? -1.990 5.964 6.642 1.00 97.44 110 GLY A C 1
ATOM 803 O O . GLY A 1 110 ? -2.595 6.659 5.827 1.00 97.44 110 GLY A O 1
ATOM 804 N N . ILE A 1 111 ? -2.549 5.645 7.809 1.00 97.38 111 ILE A N 1
ATOM 805 C CA . ILE A 1 111 ? -3.911 6.094 8.129 1.00 97.38 111 ILE A CA 1
ATOM 806 C C . ILE A 1 111 ? -4.022 7.627 8.172 1.00 97.38 111 ILE A C 1
ATOM 808 O O . ILE A 1 111 ? -4.990 8.190 7.670 1.00 97.38 111 ILE A O 1
ATOM 812 N N . GLU A 1 112 ? -2.992 8.322 8.666 1.00 97.19 112 GLU A N 1
ATOM 813 C CA . GLU A 1 112 ? -2.975 9.789 8.735 1.00 97.19 112 GLU A CA 1
ATOM 814 C C . GLU A 1 112 ? -2.969 10.457 7.352 1.00 97.19 112 GLU A C 1
ATOM 816 O O . GLU A 1 112 ? -3.614 11.489 7.163 1.00 97.19 112 GLU A O 1
ATOM 821 N N . GLU A 1 113 ? -2.306 9.872 6.345 1.00 97.50 113 GLU A N 1
ATOM 822 C CA . GLU A 1 113 ? -2.364 10.434 4.986 1.00 97.50 113 GLU A CA 1
ATOM 823 C C . GLU A 1 113 ? -3.747 10.251 4.347 1.00 97.50 113 GLU A C 1
ATOM 825 O O . GLU A 1 113 ? -4.179 11.110 3.571 1.00 97.50 113 GLU A O 1
ATOM 830 N N . LEU A 1 114 ? -4.469 9.178 4.693 1.00 98.19 114 LEU A N 1
ATOM 831 C CA . LEU A 1 114 ? -5.853 8.990 4.256 1.00 98.19 114 LEU A CA 1
ATOM 832 C C . LEU A 1 114 ? -6.786 9.973 4.965 1.00 98.19 114 LEU A C 1
ATOM 834 O O . LEU A 1 114 ? -7.581 10.632 4.295 1.00 98.19 114 LEU A O 1
ATOM 838 N N . ARG A 1 115 ? -6.635 10.154 6.283 1.00 97.88 115 ARG A N 1
ATOM 839 C CA . ARG A 1 115 ? -7.365 11.174 7.060 1.00 97.88 115 ARG A CA 1
ATOM 840 C C . ARG A 1 115 ? -7.153 12.579 6.492 1.00 97.88 115 ARG A C 1
ATOM 842 O O . ARG A 1 115 ? -8.103 13.351 6.399 1.00 97.88 115 ARG A O 1
ATOM 849 N N . GLY A 1 116 ? -5.927 12.898 6.074 1.00 98.00 116 GLY A N 1
ATOM 850 C CA . GLY A 1 116 ? -5.586 14.205 5.514 1.00 98.00 116 GLY A CA 1
ATOM 851 C C . GLY A 1 116 ? -6.083 14.431 4.083 1.00 98.00 116 GLY A C 1
ATOM 852 O O . GLY A 1 116 ? -6.536 15.529 3.759 1.00 98.00 116 GLY A O 1
ATOM 853 N N . ASN A 1 117 ? -5.970 13.431 3.200 1.00 98.25 117 ASN A N 1
ATOM 854 C CA . ASN A 1 117 ? -6.365 13.565 1.793 1.00 98.25 117 ASN A CA 1
ATOM 855 C C . ASN A 1 117 ? -6.603 12.212 1.095 1.00 98.25 117 ASN A C 1
ATOM 857 O O . ASN A 1 117 ? -5.878 11.841 0.159 1.00 98.25 117 ASN A O 1
ATOM 861 N N . GLN A 1 118 ? -7.651 11.495 1.507 1.00 98.12 118 GLN A N 1
ATOM 862 C CA . GLN A 1 118 ? -8.022 10.212 0.908 1.00 98.12 118 GLN A CA 1
ATOM 863 C C . GLN A 1 118 ? -8.280 10.316 -0.603 1.00 98.12 118 GLN A C 1
ATOM 865 O O . GLN A 1 118 ? -7.772 9.501 -1.369 1.00 98.12 118 GLN A O 1
ATOM 870 N N . GLN A 1 119 ? -9.015 11.338 -1.055 1.00 98.31 119 GLN A N 1
ATOM 871 C CA . GLN A 1 119 ? -9.359 11.503 -2.472 1.00 98.31 119 GLN A CA 1
ATOM 872 C C . GLN A 1 119 ? -8.107 11.622 -3.353 1.00 98.31 119 GLN A C 1
ATOM 874 O O . GLN A 1 119 ? -8.035 11.019 -4.425 1.00 98.31 119 GLN A O 1
ATOM 879 N N . GLY A 1 120 ? -7.099 12.364 -2.887 1.00 97.81 120 GLY A N 1
ATOM 880 C CA . GLY A 1 120 ? -5.808 12.466 -3.557 1.00 97.81 120 GLY A CA 1
ATOM 881 C C . GLY A 1 120 ? -5.039 11.144 -3.565 1.00 97.81 120 GLY A C 1
ATOM 882 O O . GLY A 1 120 ? -4.390 10.832 -4.562 1.00 97.81 120 GLY A O 1
ATOM 883 N N . ARG A 1 121 ? -5.129 10.342 -2.494 1.00 98.06 121 ARG A N 1
ATOM 884 C CA . ARG A 1 121 ? -4.491 9.015 -2.449 1.00 98.06 121 ARG A CA 1
ATOM 885 C C . ARG A 1 121 ? -5.172 8.027 -3.395 1.00 98.06 121 ARG A C 1
ATOM 887 O O . ARG A 1 121 ? -4.475 7.308 -4.100 1.00 98.06 121 ARG A O 1
ATOM 894 N N . ILE A 1 122 ? -6.502 8.058 -3.486 1.00 98.50 122 ILE A N 1
ATOM 895 C CA . ILE A 1 122 ? -7.283 7.273 -4.454 1.00 98.50 122 ILE A CA 1
ATOM 896 C C . ILE A 1 122 ? -6.919 7.667 -5.892 1.00 98.50 122 ILE A C 1
ATOM 898 O O . ILE A 1 122 ? -6.734 6.796 -6.740 1.00 98.50 122 ILE A O 1
ATOM 902 N N . ALA A 1 123 ? -6.790 8.966 -6.182 1.00 97.88 123 ALA A N 1
ATOM 903 C CA . ALA A 1 123 ? -6.372 9.435 -7.503 1.00 97.88 123 ALA A CA 1
ATOM 904 C C . ALA A 1 123 ? -4.964 8.933 -7.864 1.00 97.88 123 ALA A C 1
ATOM 906 O O . ALA A 1 123 ? -4.772 8.352 -8.928 1.00 97.88 123 ALA A O 1
ATOM 907 N N . TRP A 1 124 ? -4.005 9.063 -6.942 1.00 97.62 124 TRP A N 1
ATOM 908 C CA . TRP A 1 124 ? -2.652 8.541 -7.140 1.00 97.62 124 TRP A CA 1
ATOM 909 C C . TRP A 1 124 ? -2.636 7.018 -7.335 1.00 97.62 124 TRP A C 1
ATOM 911 O O . TRP A 1 124 ? -1.977 6.523 -8.247 1.00 97.62 124 TRP A O 1
ATOM 921 N N . ALA A 1 125 ? -3.405 6.277 -6.531 1.00 98.25 125 ALA A N 1
ATOM 922 C CA . ALA A 1 125 ? -3.543 4.829 -6.655 1.00 98.25 125 ALA A CA 1
ATOM 923 C C . ALA A 1 125 ? -4.035 4.429 -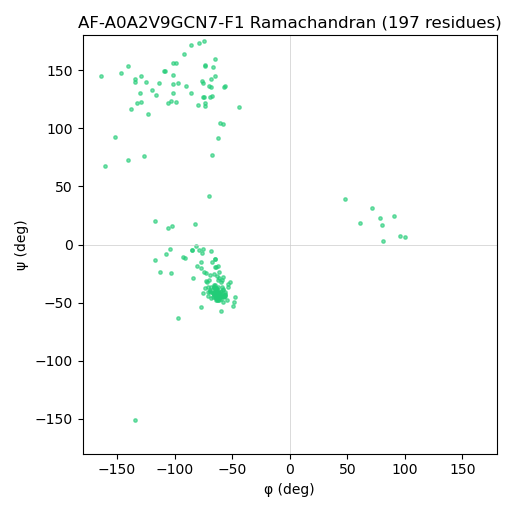8.057 1.00 98.25 125 ALA A C 1
ATOM 925 O O . ALA A 1 125 ? -3.465 3.531 -8.676 1.00 98.25 125 ALA A O 1
ATOM 926 N N . LYS A 1 126 ? -5.025 5.147 -8.606 1.00 97.88 126 LYS A N 1
ATOM 927 C CA . LYS A 1 126 ? -5.508 4.935 -9.980 1.00 97.88 126 LYS A CA 1
ATOM 928 C C . LYS A 1 126 ? -4.449 5.216 -11.039 1.00 97.88 126 LYS A C 1
ATOM 930 O O . LYS A 1 126 ? -4.314 4.421 -11.966 1.00 97.88 126 LYS A O 1
ATOM 935 N N . ASP A 1 127 ? -3.691 6.301 -10.898 1.00 96.94 127 ASP A N 1
ATOM 936 C CA . ASP A 1 127 ? -2.649 6.666 -11.864 1.00 96.94 127 ASP A CA 1
ATOM 937 C C . ASP A 1 127 ? -1.524 5.624 -11.918 1.00 96.94 127 ASP A C 1
ATOM 939 O O . ASP A 1 127 ? -1.020 5.305 -12.998 1.00 96.94 127 ASP A O 1
ATOM 943 N N . VAL A 1 128 ? -1.149 5.065 -10.761 1.00 98.00 128 VAL A N 1
ATOM 944 C CA . VAL A 1 128 ? -0.194 3.946 -10.668 1.00 98.00 128 VAL A CA 1
ATOM 945 C C . VAL A 1 128 ? -0.797 2.648 -11.226 1.00 98.00 128 VAL A C 1
ATOM 947 O O . VAL A 1 128 ? -0.072 1.791 -11.729 1.00 98.00 128 VAL A O 1
ATOM 950 N N . GLY A 1 129 ? -2.124 2.513 -11.203 1.00 97.56 129 GLY A N 1
ATOM 951 C CA . GLY A 1 129 ? -2.841 1.310 -11.625 1.00 97.56 129 GLY A CA 1
ATOM 952 C C . GLY A 1 129 ? -3.070 0.306 -10.494 1.00 97.56 129 GLY A C 1
ATOM 953 O O . GLY A 1 129 ? -3.220 -0.883 -10.764 1.00 97.56 129 GLY A O 1
ATOM 954 N N . LEU A 1 130 ? -3.091 0.771 -9.243 1.00 98.56 130 LEU A N 1
ATOM 955 C CA . LEU A 1 130 ? -3.402 -0.060 -8.085 1.00 98.56 130 LEU A CA 1
ATOM 956 C C . LEU A 1 130 ? -4.874 -0.476 -8.102 1.00 98.56 130 LEU A C 1
ATOM 958 O O . LEU A 1 130 ? -5.761 0.317 -8.419 1.00 98.56 130 LEU A O 1
ATOM 962 N N . THR A 1 131 ? -5.125 -1.708 -7.680 1.00 98.00 131 THR A N 1
ATOM 963 C CA . THR A 1 131 ? -6.469 -2.230 -7.396 1.00 98.00 131 THR A CA 1
ATOM 964 C C . THR A 1 131 ? -6.708 -2.395 -5.898 1.00 98.00 131 THR A C 1
ATOM 966 O O . THR A 1 131 ? -7.825 -2.700 -5.490 1.00 98.00 131 THR A O 1
ATOM 969 N N . GLN A 1 132 ? -5.664 -2.226 -5.082 1.00 98.31 132 GLN A N 1
ATOM 970 C CA . GLN A 1 132 ? -5.689 -2.394 -3.635 1.00 98.31 132 GLN A CA 1
ATOM 971 C C . GLN A 1 132 ? -4.965 -1.233 -2.941 1.00 98.31 132 GLN A C 1
ATOM 973 O O . GLN A 1 132 ? -3.912 -0.777 -3.395 1.00 98.31 132 GLN A O 1
ATOM 978 N N . MET A 1 133 ? -5.529 -0.762 -1.830 1.00 98.31 133 MET A N 1
ATOM 979 C CA . MET A 1 133 ? -4.914 0.205 -0.919 1.00 98.31 133 MET A CA 1
ATOM 980 C C . MET A 1 133 ? -4.867 -0.400 0.477 1.00 98.31 133 MET A C 1
ATOM 982 O O . MET A 1 133 ? -5.908 -0.606 1.100 1.00 98.31 133 MET A O 1
ATOM 986 N N . ILE A 1 134 ? -3.662 -0.682 0.962 1.00 98.31 134 ILE A N 1
ATOM 987 C CA . ILE A 1 134 ? -3.462 -1.377 2.230 1.00 98.31 134 ILE A CA 1
ATOM 988 C C . ILE A 1 134 ? -3.093 -0.373 3.312 1.00 98.31 134 ILE A C 1
ATOM 990 O O . ILE A 1 134 ? -2.200 0.448 3.121 1.00 98.31 134 ILE A O 1
ATOM 994 N N . VAL A 1 135 ? -3.768 -0.426 4.454 1.00 97.88 135 VAL A N 1
ATOM 995 C CA . VAL A 1 135 ? -3.434 0.387 5.625 1.00 97.88 135 VAL A CA 1
ATOM 996 C C . VAL A 1 135 ? -2.773 -0.518 6.657 1.00 97.88 135 VAL A C 1
ATOM 998 O O . VAL A 1 135 ? -3.389 -1.504 7.050 1.00 97.88 135 VAL A O 1
ATOM 1001 N N . PRO A 1 136 ? -1.538 -0.223 7.097 1.00 95.38 136 PRO A N 1
ATOM 1002 C CA . PRO A 1 136 ? -0.799 -1.073 8.026 1.00 95.38 136 PRO A CA 1
ATOM 1003 C C . PRO A 1 136 ? -1.285 -0.942 9.468 1.00 95.38 136 PRO A C 1
ATOM 1005 O O . PRO A 1 136 ? -0.986 -1.795 10.283 1.00 95.38 136 PRO A O 1
ATOM 1008 N N . SER A 1 137 ? -1.972 0.143 9.819 1.00 96.44 137 SER A N 1
ATOM 1009 C CA . SER A 1 137 ? -2.589 0.289 11.130 1.00 96.44 137 SER A CA 1
ATOM 1010 C C . SER A 1 137 ? -3.608 1.415 11.129 1.00 96.44 137 SER A C 1
ATOM 1012 O O . SER A 1 137 ? -3.367 2.451 10.506 1.00 96.44 137 SER A O 1
ATOM 1014 N N . LEU A 1 138 ? -4.699 1.266 11.880 1.00 97.00 138 LEU A N 1
ATOM 1015 C CA . LEU A 1 138 ? -5.711 2.312 12.077 1.00 97.00 138 LEU A CA 1
ATOM 1016 C C . LEU A 1 138 ? -5.289 3.384 13.102 1.00 97.00 138 LEU A C 1
ATOM 1018 O O . LEU A 1 138 ? -5.990 4.385 13.285 1.00 97.00 138 LEU A O 1
ATOM 1022 N N . GLY A 1 139 ? -4.131 3.209 13.751 1.00 93.00 139 GLY A N 1
ATOM 1023 C CA . GLY A 1 139 ? -3.497 4.242 14.579 1.00 93.00 139 GLY A CA 1
ATOM 1024 C C . GLY A 1 139 ? -4.214 4.535 15.900 1.00 93.00 139 GLY A C 1
ATOM 1025 O O . GLY A 1 139 ? -4.205 5.673 16.365 1.00 93.00 139 GLY A O 1
ATOM 1026 N N . GLY A 1 140 ? -4.864 3.537 16.501 1.00 92.69 140 GLY A N 1
ATOM 1027 C CA . GLY A 1 140 ? -5.506 3.688 17.806 1.00 92.69 140 GLY A CA 1
ATOM 1028 C C . GLY A 1 140 ? -4.529 3.628 18.995 1.00 92.69 140 GLY A C 1
ATOM 1029 O O . GLY A 1 140 ? -3.338 3.345 18.838 1.00 92.69 140 GLY A O 1
ATOM 1030 N N . PRO A 1 141 ? -5.011 3.899 20.222 1.00 94.31 141 PRO A N 1
ATOM 1031 C CA . PRO A 1 141 ? -4.177 3.881 21.421 1.00 94.31 141 PRO A CA 1
ATOM 1032 C C . PRO A 1 141 ? -3.673 2.466 21.746 1.00 94.31 141 PRO A C 1
ATOM 1034 O O . PRO A 1 141 ? -4.345 1.474 21.486 1.00 94.31 141 PRO A O 1
ATOM 1037 N N . ARG A 1 142 ? -2.518 2.363 22.422 1.00 91.75 142 ARG A N 1
ATOM 1038 C CA . ARG A 1 142 ? -1.923 1.071 22.842 1.00 91.75 142 ARG A CA 1
ATOM 1039 C C . ARG A 1 142 ? -2.792 0.250 23.804 1.00 91.75 142 ARG A C 1
ATOM 1041 O O . ARG A 1 142 ? -2.593 -0.953 23.932 1.00 91.75 142 ARG A O 1
ATOM 1048 N N . LYS A 1 143 ? -3.699 0.908 24.529 1.00 96.06 143 LYS A N 1
ATOM 1049 C CA . LYS A 1 143 ? -4.674 0.288 25.437 1.00 96.06 143 LYS A CA 1
ATOM 1050 C C . LYS A 1 143 ? -6.069 0.785 25.059 1.00 96.06 143 LYS A C 1
ATOM 1052 O O . LYS A 1 143 ? -6.559 1.707 25.713 1.00 96.06 143 LYS A O 1
ATOM 1057 N N . PRO A 1 144 ? -6.654 0.271 23.970 1.00 97.44 144 PRO A N 1
ATOM 1058 C CA . PRO A 1 144 ? -7.937 0.760 23.516 1.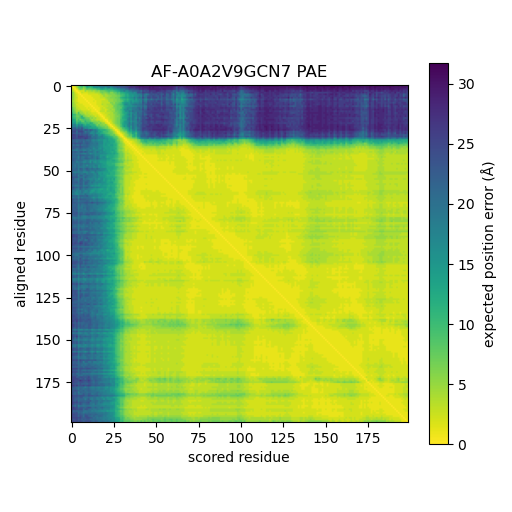00 97.44 144 PRO A CA 1
ATOM 1059 C C . PRO A 1 144 ? -9.077 0.288 24.405 1.00 97.44 144 PRO A C 1
ATOM 1061 O O . PRO A 1 144 ? -9.018 -0.742 25.074 1.00 97.44 144 PRO A O 1
ATOM 1064 N N . THR A 1 145 ? -10.133 1.078 24.384 1.00 98.25 145 THR A N 1
ATOM 1065 C CA . THR A 1 145 ? -11.474 0.718 24.821 1.00 98.25 145 THR A CA 1
ATOM 1066 C C . THR A 1 145 ? -12.263 0.176 23.634 1.00 98.25 145 THR A C 1
ATOM 1068 O O . THR A 1 145 ? -11.918 0.424 22.476 1.00 98.25 145 THR A O 1
ATOM 1071 N N . MET A 1 146 ? -13.380 -0.503 23.896 1.00 98.31 146 MET A N 1
ATOM 1072 C CA . MET A 1 146 ? -14.272 -0.951 22.823 1.00 98.31 146 MET A CA 1
ATOM 1073 C C . MET A 1 146 ? -14.791 0.219 21.966 1.00 98.31 146 MET A C 1
ATOM 1075 O O . MET A 1 146 ? -15.014 0.062 20.767 1.00 98.31 146 MET A O 1
ATOM 1079 N N . ASP A 1 147 ? -14.947 1.407 22.552 1.00 98.44 147 ASP A N 1
ATOM 1080 C CA . ASP A 1 147 ? -15.379 2.594 21.814 1.00 98.44 147 ASP A CA 1
ATOM 1081 C C . ASP A 1 147 ? -14.283 3.135 20.888 1.00 98.44 147 ASP A C 1
ATOM 1083 O O . ASP A 1 147 ? -14.603 3.654 19.820 1.00 98.44 147 ASP A O 1
ATOM 1087 N N . ASP A 1 148 ? -13.002 2.996 21.247 1.00 98.31 148 ASP A N 1
ATOM 1088 C CA . ASP A 1 148 ? -11.891 3.322 20.341 1.00 98.31 148 ASP A CA 1
ATOM 1089 C C . ASP A 1 148 ? -11.920 2.415 19.105 1.00 98.31 148 ASP A C 1
ATOM 1091 O O . ASP A 1 148 ? -11.796 2.898 17.979 1.00 98.31 148 ASP A O 1
ATOM 1095 N N . VAL A 1 149 ? -12.150 1.113 19.311 1.00 98.50 149 VAL A N 1
ATOM 1096 C CA . VAL A 1 149 ? -12.228 0.118 18.229 1.00 98.50 149 VAL A CA 1
ATOM 1097 C C . VAL A 1 149 ? -13.414 0.396 17.306 1.00 98.50 149 VAL A C 1
ATOM 1099 O O . VAL A 1 149 ? -13.241 0.427 16.090 1.00 98.50 149 VAL A O 1
ATOM 1102 N N . LYS A 1 150 ? -14.600 0.673 17.864 1.00 98.62 150 LYS A N 1
ATOM 1103 C CA . LYS A 1 150 ? -15.792 1.031 17.074 1.00 98.62 150 LYS A CA 1
ATOM 1104 C C . LYS A 1 150 ? -15.570 2.281 16.233 1.00 98.62 150 LYS A C 1
ATOM 1106 O O . LYS A 1 150 ? -15.886 2.274 15.050 1.00 98.62 150 LYS A O 1
ATOM 1111 N N . ARG A 1 151 ? -14.983 3.336 16.809 1.00 98.56 151 ARG A N 1
ATOM 1112 C CA . ARG A 1 151 ? -14.701 4.567 16.053 1.00 98.56 151 ARG A CA 1
ATOM 1113 C C . ARG A 1 151 ? -13.709 4.329 14.917 1.00 98.56 151 ARG A C 1
ATOM 1115 O O . ARG A 1 151 ? -13.919 4.864 13.834 1.00 98.56 151 ARG A O 1
ATOM 1122 N N . ALA A 1 152 ? -12.670 3.525 15.151 1.00 98.25 152 ALA A N 1
ATOM 1123 C CA . ALA A 1 152 ? -11.714 3.156 14.110 1.00 98.25 152 ALA A CA 1
ATOM 1124 C C . ALA A 1 152 ? -12.384 2.347 12.985 1.00 98.25 152 ALA A C 1
ATOM 1126 O O . ALA A 1 152 ? -12.179 2.656 11.815 1.00 98.25 152 ALA A O 1
ATOM 1127 N N . ALA A 1 153 ? -13.230 1.370 13.325 1.00 98.44 153 ALA A N 1
ATOM 1128 C CA . ALA A 1 153 ? -13.978 0.585 12.343 1.00 98.44 153 ALA A CA 1
ATOM 1129 C C . ALA A 1 153 ? -14.959 1.448 11.529 1.00 98.44 153 ALA A C 1
ATOM 1131 O O . ALA A 1 153 ? -14.979 1.362 10.304 1.00 98.44 153 ALA A O 1
ATOM 1132 N N . ASP A 1 154 ? -15.724 2.327 12.183 1.00 98.62 154 ASP A N 1
ATOM 1133 C CA . ASP A 1 154 ? -16.677 3.226 11.520 1.00 98.62 154 ASP A CA 1
ATOM 1134 C C . ASP A 1 154 ? -15.986 4.196 10.553 1.00 98.62 154 ASP A C 1
ATOM 1136 O O . ASP A 1 154 ? -16.486 4.468 9.459 1.00 98.62 154 ASP A O 1
ATOM 1140 N N . GLU A 1 155 ? -14.843 4.755 10.957 1.00 98.44 155 GLU A N 1
ATOM 1141 C CA . GLU A 1 155 ? -14.013 5.589 10.088 1.00 98.44 155 GLU A CA 1
ATOM 1142 C C . GLU A 1 155 ? -13.494 4.782 8.894 1.00 98.44 155 GLU A C 1
ATOM 1144 O O . GLU A 1 155 ? -13.609 5.223 7.748 1.00 98.44 155 GLU A O 1
ATOM 1149 N N . TYR A 1 156 ? -12.965 3.587 9.153 1.00 98.31 156 TYR A N 1
ATOM 1150 C CA . TYR A 1 156 ? -12.349 2.762 8.126 1.00 98.31 156 TYR A CA 1
ATOM 1151 C C . TYR A 1 156 ? -13.361 2.221 7.110 1.00 98.31 156 TYR A C 1
ATOM 1153 O O . TYR A 1 156 ? -13.067 2.231 5.917 1.00 98.31 156 TYR A O 1
ATOM 1161 N N . ASN A 1 157 ? -14.577 1.863 7.539 1.00 98.69 157 ASN A N 1
ATOM 1162 C CA . ASN A 1 157 ? -15.687 1.512 6.648 1.00 98.69 157 ASN A CA 1
ATOM 1163 C C . ASN A 1 157 ? -16.036 2.679 5.714 1.00 98.69 157 ASN A C 1
ATOM 1165 O O . ASN A 1 157 ? -16.106 2.501 4.500 1.00 98.69 157 ASN A O 1
ATOM 1169 N N . LYS A 1 158 ? -16.162 3.907 6.242 1.00 98.56 158 LYS A N 1
ATOM 1170 C CA . LYS A 1 158 ? -16.422 5.097 5.406 1.00 98.56 158 LYS A CA 1
ATOM 1171 C C . LYS A 1 158 ? -15.318 5.324 4.382 1.00 98.56 158 LYS A C 1
ATOM 1173 O O . LYS A 1 158 ? -15.611 5.687 3.245 1.00 98.56 158 LYS A O 1
ATOM 1178 N N . MET A 1 159 ? -14.060 5.117 4.772 1.00 98.50 159 MET A N 1
ATOM 1179 C CA . MET A 1 159 ? -12.931 5.177 3.846 1.00 98.50 159 MET A CA 1
ATOM 1180 C C . MET A 1 159 ? -13.034 4.075 2.778 1.00 98.50 159 MET A C 1
ATOM 1182 O O . MET A 1 159 ? -12.912 4.381 1.588 1.00 98.50 159 MET A O 1
ATOM 1186 N N . GLY A 1 160 ? -13.342 2.840 3.180 1.00 98.38 160 GLY A N 1
ATOM 1187 C CA . GLY A 1 160 ? -13.546 1.695 2.291 1.00 98.38 160 GLY A CA 1
ATOM 1188 C C . GLY A 1 160 ? -14.626 1.954 1.243 1.00 98.38 160 GLY A C 1
ATOM 1189 O O . GLY A 1 160 ? -14.390 1.743 0.059 1.00 98.38 160 GLY A O 1
ATOM 1190 N N . GLU A 1 161 ? -15.759 2.552 1.623 1.00 98.56 161 GLU A N 1
ATOM 1191 C CA . GLU A 1 161 ? -16.813 2.941 0.676 1.00 98.56 161 GLU A CA 1
ATOM 1192 C C . GLU A 1 161 ? -16.316 3.901 -0.417 1.00 98.56 161 GLU A C 1
ATOM 1194 O O . GLU A 1 161 ? -16.730 3.798 -1.575 1.00 98.56 161 GLU A O 1
ATOM 1199 N N . GLN A 1 162 ? -15.452 4.864 -0.074 1.00 98.31 162 GLN A N 1
ATOM 1200 C CA . GLN A 1 162 ? -14.903 5.801 -1.061 1.00 98.31 162 GLN A CA 1
ATOM 1201 C C . GLN A 1 162 ? -13.904 5.114 -1.996 1.00 98.31 162 GLN A C 1
ATOM 1203 O O . GLN A 1 162 ? -13.935 5.359 -3.205 1.00 98.31 162 GLN A O 1
ATOM 1208 N N . ALA A 1 163 ? -13.055 4.230 -1.463 1.00 98.38 163 ALA A N 1
ATOM 1209 C CA . ALA A 1 163 ? -12.135 3.426 -2.264 1.00 98.38 163 ALA A CA 1
ATOM 1210 C C . ALA A 1 163 ? -12.900 2.481 -3.212 1.00 98.38 163 ALA A C 1
ATOM 1212 O O . ALA A 1 163 ? -12.633 2.467 -4.419 1.00 98.38 163 ALA A O 1
ATOM 1213 N N . ALA A 1 164 ? -13.933 1.801 -2.709 1.00 98.25 164 ALA A N 1
ATOM 1214 C CA . ALA A 1 164 ? -14.778 0.885 -3.469 1.00 98.25 164 ALA A CA 1
ATOM 1215 C C . ALA A 1 164 ? -15.521 1.591 -4.616 1.00 98.25 164 ALA A C 1
ATOM 1217 O O . ALA A 1 164 ? -15.535 1.093 -5.742 1.00 98.25 164 ALA A O 1
ATOM 1218 N N . LYS A 1 165 ? -16.053 2.807 -4.396 1.00 98.12 165 LYS A N 1
ATOM 1219 C CA . LYS A 1 165 ? -16.625 3.654 -5.473 1.00 98.12 165 LYS A CA 1
ATOM 1220 C C . LYS A 1 165 ? -15.615 3.972 -6.574 1.00 98.12 165 LYS A C 1
ATOM 1222 O O . LYS A 1 165 ? -15.988 4.214 -7.721 1.00 98.12 165 LYS A O 1
ATOM 1227 N N . ALA A 1 166 ? -14.333 3.992 -6.229 1.00 97.50 166 ALA A N 1
ATOM 1228 C CA . ALA A 1 166 ? -13.242 4.177 -7.165 1.00 97.50 166 ALA A CA 1
ATOM 1229 C C . ALA A 1 166 ? -12.788 2.874 -7.849 1.00 97.50 166 ALA A C 1
ATOM 1231 O O . ALA A 1 166 ? -11.956 2.963 -8.753 1.00 97.50 166 ALA A O 1
ATOM 1232 N N . GLY A 1 167 ? -13.340 1.715 -7.483 1.00 97.50 167 GLY A N 1
ATOM 1233 C CA . GLY A 1 167 ? -12.924 0.403 -7.983 1.00 97.50 167 GLY A CA 1
ATOM 1234 C C . GLY A 1 167 ? -11.645 -0.121 -7.328 1.00 97.50 167 GLY A C 1
ATOM 1235 O O . GLY A 1 167 ? -10.939 -0.918 -7.940 1.00 97.50 167 GLY A O 1
ATOM 1236 N N . ILE A 1 168 ? -11.320 0.358 -6.124 1.00 98.25 168 ILE A N 1
ATOM 1237 C CA . ILE A 1 168 ? -10.138 -0.042 -5.359 1.00 98.25 168 ILE A CA 1
ATOM 1238 C C . ILE A 1 168 ? -10.590 -0.730 -4.071 1.00 98.25 168 ILE A C 1
ATOM 1240 O O . ILE A 1 168 ? -11.379 -0.170 -3.315 1.00 98.25 168 ILE A O 1
ATOM 1244 N N . GLN A 1 169 ? -10.056 -1.920 -3.812 1.00 98.00 169 GLN A N 1
ATOM 1245 C CA . GLN A 1 169 ? -10.249 -2.633 -2.553 1.00 98.00 169 GLN A CA 1
ATOM 1246 C C . GLN A 1 169 ? -9.394 -1.980 -1.465 1.00 98.00 169 GLN A C 1
ATOM 1248 O O . GLN A 1 169 ? -8.179 -1.842 -1.629 1.00 98.00 169 GLN A O 1
ATOM 1253 N N . GLN A 1 170 ? -9.999 -1.607 -0.343 1.00 97.00 170 GLN A N 1
ATOM 1254 C CA . GLN A 1 170 ? -9.237 -1.195 0.831 1.00 97.00 170 GLN A CA 1
ATOM 1255 C C . GLN A 1 170 ? -8.960 -2.423 1.709 1.00 97.00 170 GLN A C 1
ATOM 1257 O O . GLN A 1 170 ? -9.839 -3.263 1.885 1.00 97.00 170 GLN A O 1
ATOM 1262 N N . GLY A 1 171 ? -7.741 -2.566 2.226 1.00 96.69 171 GLY A N 1
ATOM 1263 C CA . GLY A 1 171 ? -7.349 -3.719 3.041 1.00 96.69 171 GLY A CA 1
ATOM 1264 C C . GLY A 1 171 ? -6.589 -3.315 4.296 1.00 96.69 171 GLY A C 1
ATOM 1265 O O . GLY A 1 171 ? -5.779 -2.389 4.267 1.00 96.69 171 GLY A O 1
ATOM 1266 N N . LEU A 1 172 ? -6.838 -4.018 5.399 1.00 96.94 172 LEU A N 1
ATOM 1267 C CA . LEU A 1 172 ? -6.154 -3.799 6.669 1.00 96.94 172 LEU A CA 1
ATOM 1268 C C . LEU A 1 172 ? -5.031 -4.827 6.835 1.00 96.94 172 LEU A C 1
ATOM 1270 O O . LEU A 1 172 ? -5.275 -6.031 6.814 1.00 96.94 172 LEU A O 1
ATOM 1274 N N . HIS A 1 173 ? -3.807 -4.344 7.012 1.00 94.56 173 HIS A N 1
ATOM 1275 C CA . HIS A 1 173 ? -2.675 -5.125 7.498 1.00 94.56 173 HIS A CA 1
ATOM 1276 C C . HIS A 1 173 ? -2.544 -4.875 9.005 1.00 94.56 173 HIS A C 1
ATOM 1278 O O . HIS A 1 173 ? -2.762 -3.756 9.456 1.00 94.56 173 HIS A O 1
ATOM 1284 N N . ASN A 1 174 ? -2.263 -5.911 9.798 1.00 92.38 174 ASN A N 1
ATOM 1285 C CA . ASN A 1 174 ? -2.211 -5.780 11.253 1.00 92.38 174 ASN A CA 1
ATOM 1286 C C . ASN A 1 174 ? -0.833 -5.315 11.748 1.00 92.38 174 ASN A C 1
ATOM 1288 O O . ASN A 1 174 ? 0.173 -5.955 11.453 1.00 92.38 174 ASN A O 1
ATOM 1292 N N . GLU A 1 175 ? -0.798 -4.293 12.601 1.00 92.06 175 GLU A N 1
ATOM 1293 C CA . GLU A 1 175 ? 0.402 -3.857 13.331 1.00 92.06 175 GLU A CA 1
ATOM 1294 C C . GLU A 1 175 ? 0.043 -3.598 14.811 1.00 92.06 175 GLU A C 1
ATOM 1296 O O . GLU A 1 175 ? -0.847 -4.237 15.372 1.00 92.06 175 GLU A O 1
ATOM 1301 N N . ASP A 1 176 ? 0.742 -2.683 15.485 1.00 90.25 176 ASP A N 1
ATOM 1302 C CA . ASP A 1 176 ? 0.654 -2.429 16.927 1.00 90.25 176 ASP A CA 1
ATOM 1303 C C . ASP A 1 176 ? -0.779 -2.281 17.482 1.00 90.25 176 ASP A C 1
ATOM 1305 O O . ASP A 1 176 ? -1.110 -2.901 18.497 1.00 90.25 176 ASP A O 1
ATOM 1309 N N . PHE A 1 177 ? -1.633 -1.456 16.859 1.00 96.06 177 PHE A N 1
ATOM 1310 C CA . PHE A 1 177 ? -3.001 -1.222 17.346 1.00 96.06 177 PHE A CA 1
ATOM 1311 C C . PHE A 1 177 ? -3.866 -2.472 1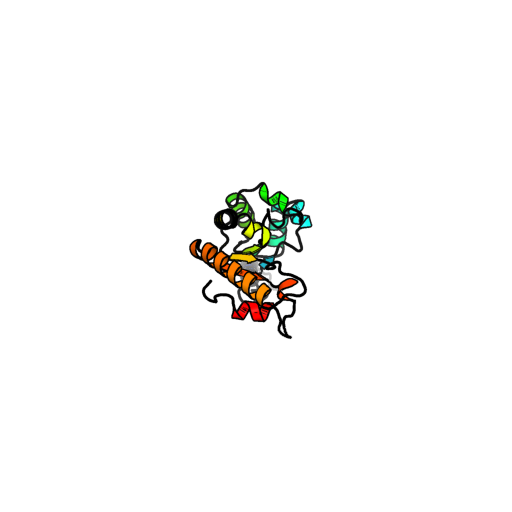7.194 1.00 96.06 177 PHE A C 1
ATOM 1313 O O . PHE A 1 177 ? -4.546 -2.878 18.137 1.00 96.06 177 PHE A O 1
ATOM 1320 N N . GLU A 1 178 ? -3.802 -3.121 16.039 1.00 97.06 178 GLU A N 1
ATOM 1321 C CA . GLU A 1 178 ? -4.513 -4.359 15.729 1.00 97.06 178 GLU A CA 1
ATOM 1322 C C . GLU A 1 178 ? -4.056 -5.499 16.656 1.00 97.06 178 GLU A C 1
ATOM 1324 O O . GLU A 1 178 ? -4.850 -6.356 17.054 1.00 97.06 178 GLU A O 1
ATOM 1329 N N . LEU A 1 179 ? -2.791 -5.455 17.088 1.00 96.19 179 LEU A N 1
ATOM 1330 C CA . LEU A 1 179 ? -2.199 -6.364 18.062 1.00 96.19 179 LEU A CA 1
ATOM 1331 C C . LEU A 1 179 ? -2.496 -6.005 19.530 1.00 96.19 179 LEU A C 1
ATOM 1333 O O . LEU A 1 179 ? -2.092 -6.752 20.422 1.00 96.19 179 LEU A O 1
ATOM 1337 N N . SER A 1 180 ? -3.220 -4.932 19.829 1.00 97.19 180 SER A N 1
ATOM 1338 C CA . SER A 1 180 ? -3.646 -4.637 21.205 1.00 97.19 180 SER A CA 1
ATOM 1339 C C . SER A 1 180 ? -4.797 -5.546 21.674 1.00 97.19 180 SER A C 1
ATOM 1341 O O . SER A 1 180 ? -5.310 -6.376 20.920 1.00 97.19 180 SER A O 1
ATOM 1343 N N . MET A 1 181 ? -5.180 -5.427 22.949 1.00 97.75 181 MET A N 1
ATOM 1344 C CA . MET A 1 181 ? -6.241 -6.232 23.561 1.00 97.75 181 MET A CA 1
ATOM 1345 C C . MET A 1 181 ? -7.312 -5.335 24.187 1.00 97.75 181 MET A C 1
ATOM 1347 O O . MET A 1 181 ? -6.969 -4.372 24.876 1.00 97.75 181 MET A O 1
ATOM 1351 N N . VAL A 1 182 ? -8.582 -5.714 24.030 1.00 98.12 182 VAL A N 1
ATOM 1352 C CA . VAL A 1 182 ? -9.747 -5.113 24.703 1.00 98.12 182 VAL A CA 1
ATOM 1353 C C . VAL A 1 182 ? -10.559 -6.236 25.336 1.00 98.12 182 VAL A C 1
ATOM 1355 O O . VAL A 1 182 ? -10.939 -7.181 24.650 1.00 98.12 182 VAL A O 1
ATOM 1358 N N . ASP A 1 183 ? -10.780 -6.172 26.651 1.00 95.50 183 ASP A N 1
ATOM 1359 C CA . ASP A 1 183 ? -11.586 -7.146 27.407 1.00 95.50 183 ASP A CA 1
ATOM 1360 C C . ASP A 1 183 ? -11.235 -8.622 27.117 1.00 95.50 183 ASP A C 1
ATOM 1362 O O . ASP A 1 183 ? -12.095 -9.495 27.011 1.00 95.50 183 ASP A O 1
ATOM 1366 N N . GLY A 1 184 ? -9.937 -8.908 26.965 1.00 96.75 184 GLY A N 1
ATOM 1367 C CA . GLY A 1 184 ? -9.426 -10.257 26.699 1.00 96.75 184 GLY A CA 1
ATOM 1368 C C . GLY A 1 184 ? -9.503 -10.715 25.237 1.00 96.75 184 GLY A C 1
ATOM 1369 O O . GLY A 1 184 ? -9.093 -11.838 24.950 1.00 96.75 184 GLY A O 1
ATOM 1370 N N . LYS A 1 185 ? -9.955 -9.865 24.308 1.00 97.62 185 LYS A N 1
ATOM 1371 C CA . LYS A 1 185 ? -9.978 -10.131 22.859 1.00 97.62 185 LYS A CA 1
ATOM 1372 C C . LYS A 1 185 ? -8.944 -9.295 22.111 1.00 97.62 185 LYS A C 1
ATOM 1374 O O . LYS A 1 185 ? -8.634 -8.179 22.524 1.00 97.62 185 LYS A O 1
ATOM 1379 N N . ARG A 1 186 ? -8.419 -9.833 21.005 1.00 97.69 186 ARG A N 1
ATOM 1380 C CA . ARG A 1 186 ? -7.519 -9.104 20.102 1.00 97.69 186 ARG A CA 1
ATOM 1381 C C . ARG A 1 186 ? -8.304 -8.000 19.403 1.00 97.69 186 ARG A C 1
ATOM 1383 O O . ARG A 1 186 ? -9.396 -8.250 18.898 1.00 97.69 186 ARG A O 1
ATOM 1390 N N . THR A 1 187 ? -7.734 -6.804 19.329 1.00 98.12 187 THR A N 1
ATOM 1391 C CA . THR A 1 187 ? -8.357 -5.686 18.611 1.00 98.12 187 THR A CA 1
ATOM 1392 C C . THR A 1 187 ? -8.609 -6.027 17.144 1.00 98.12 187 THR A C 1
ATOM 1394 O O . THR A 1 187 ? -9.671 -5.702 16.633 1.00 98.12 187 THR A O 1
ATOM 1397 N N . TYR A 1 188 ? -7.696 -6.747 16.488 1.00 97.62 188 TYR A N 1
ATOM 1398 C CA . TYR A 1 188 ? -7.894 -7.221 15.117 1.00 97.62 188 TYR A CA 1
ATOM 1399 C C . TYR A 1 188 ? -9.149 -8.090 14.945 1.00 97.62 188 TYR A C 1
ATOM 1401 O O . TYR A 1 188 ? -9.923 -7.846 14.027 1.00 97.62 188 TYR A O 1
ATOM 1409 N N . ASP A 1 189 ? -9.409 -9.031 15.859 1.00 97.50 189 ASP A N 1
ATOM 1410 C CA . ASP A 1 189 ? -10.609 -9.879 15.798 1.00 97.50 189 ASP A CA 1
ATOM 1411 C C . ASP A 1 189 ? -11.883 -9.036 15.955 1.00 97.50 189 ASP A C 1
ATOM 1413 O O . ASP A 1 189 ? -12.851 -9.209 15.222 1.00 97.50 189 ASP A O 1
ATOM 1417 N N . LEU A 1 190 ? -11.858 -8.066 16.877 1.00 98.25 190 LEU A N 1
ATOM 1418 C CA . LEU A 1 190 ? -12.967 -7.129 17.070 1.00 98.25 190 LEU A CA 1
ATOM 1419 C C . LEU A 1 190 ? -13.198 -6.246 15.839 1.00 98.25 190 LEU A C 1
ATOM 1421 O O . LEU A 1 190 ? -14.342 -5.941 15.520 1.00 98.25 190 LEU A O 1
ATOM 1425 N N . LEU A 1 191 ? -12.132 -5.825 15.154 1.00 98.12 191 LEU A N 1
ATOM 1426 C CA . LEU A 1 191 ? -12.239 -5.071 13.907 1.00 98.12 191 LEU A CA 1
ATOM 1427 C C . LEU A 1 191 ? -12.861 -5.929 12.804 1.00 98.12 191 LEU A C 1
ATOM 1429 O O . LEU A 1 191 ? -13.755 -5.446 12.124 1.00 98.12 191 LEU A O 1
ATOM 1433 N N . LEU A 1 192 ? -12.464 -7.195 12.654 1.00 96.50 192 LEU A N 1
ATOM 1434 C CA . LEU A 1 192 ? -13.053 -8.094 11.652 1.00 96.50 192 LEU A CA 1
ATOM 1435 C C . LEU A 1 192 ? -14.566 -8.297 11.845 1.00 96.50 192 LEU A C 1
ATOM 1437 O O . LEU A 1 192 ? -15.280 -8.431 10.855 1.00 96.50 192 LEU A O 1
ATOM 1441 N N . ASP A 1 193 ? -15.061 -8.265 13.086 1.00 97.75 193 ASP A N 1
ATOM 1442 C CA . ASP A 1 193 ? -16.502 -8.317 13.383 1.00 97.75 193 ASP A CA 1
ATOM 1443 C C . ASP A 1 193 ? -17.246 -7.008 13.029 1.00 97.75 193 ASP A C 1
ATOM 1445 O O . ASP A 1 193 ? -18.463 -7.016 12.831 1.00 97.75 193 ASP A O 1
ATOM 1449 N N . LEU A 1 194 ? -16.541 -5.870 13.002 1.00 98.25 194 LEU A N 1
ATOM 1450 C CA . LEU A 1 194 ? -17.116 -4.526 12.829 1.00 98.25 194 LEU A CA 1
ATOM 1451 C C . LEU A 1 194 ? -16.939 -3.950 11.417 1.00 98.25 194 LEU A C 1
ATOM 1453 O O . LEU A 1 194 ? -17.689 -3.056 11.016 1.00 98.25 194 LEU A O 1
ATOM 1457 N N . LEU A 1 195 ? -15.931 -4.408 10.679 1.00 97.94 195 LEU A N 1
ATOM 1458 C CA . LEU A 1 195 ? -15.672 -3.987 9.308 1.00 97.94 195 LEU A CA 1
ATOM 1459 C C . LEU A 1 195 ? -16.657 -4.661 8.345 1.00 97.94 195 LEU A C 1
ATOM 1461 O O . LEU A 1 195 ? -17.008 -5.828 8.511 1.00 97.94 195 LEU A O 1
ATOM 1465 N N . ASP A 1 196 ? -17.126 -3.918 7.341 1.00 96.94 196 ASP A N 1
ATOM 1466 C CA . ASP A 1 196 ? -18.086 -4.438 6.364 1.00 96.94 196 ASP A CA 1
ATOM 1467 C C . ASP A 1 196 ? -17.385 -5.418 5.403 1.00 96.94 196 ASP A C 1
ATOM 1469 O O . ASP A 1 196 ? -16.494 -5.005 4.660 1.00 96.94 196 ASP A O 1
ATOM 1473 N N . PRO A 1 197 ? -17.793 -6.700 5.345 1.00 93.94 197 PRO A N 1
ATOM 1474 C CA . PRO A 1 197 ? -17.166 -7.700 4.478 1.00 93.94 197 PRO A CA 1
ATOM 1475 C C . PRO A 1 197 ? -17.403 -7.474 2.975 1.00 93.94 197 PRO A C 1
ATOM 1477 O O . PRO A 1 197 ? -16.894 -8.245 2.159 1.00 93.94 197 PRO A O 1
ATOM 1480 N N . LYS A 1 198 ? -18.227 -6.492 2.588 1.00 93.38 198 LYS A N 1
ATOM 1481 C CA . LYS A 1 198 ? -18.470 -6.123 1.183 1.00 93.38 198 LYS A CA 1
ATOM 1482 C C . LYS A 1 198 ? -17.558 -5.006 0.674 1.00 93.38 198 LYS A C 1
ATOM 1484 O O . LYS A 1 198 ? -17.619 -4.719 -0.525 1.00 93.38 198 LYS A O 1
ATOM 1489 N N . LEU A 1 199 ? -16.819 -4.345 1.566 1.00 89.12 199 LEU A N 1
ATOM 1490 C CA . LEU A 1 199 ? -15.960 -3.198 1.263 1.00 89.12 199 LEU A CA 1
ATOM 1491 C C . LEU A 1 199 ? -14.495 -3.584 1.098 1.00 89.12 199 LEU A C 1
ATOM 1493 O O . LEU A 1 199 ? -14.089 -4.668 1.569 1.00 89.12 199 LEU A O 1
#

Mean predicted aligned error: 7.76 Å

pLDDT: mean 92.99, std 10.28, range [54.84, 98.69]

Radius of gyration: 25.4 Å; Cα contacts (8 Å, |Δi|>4): 276; chains: 1; bounding box: 57×65×72 Å

Solvent-accessible surface area (backbone atoms only — not comparable to full-atom values): 10769 Å² total; per-residue (Å²): 132,88,81,81,47,74,69,55,52,53,54,52,50,52,51,50,52,50,52,52,48,53,62,64,66,51,65,78,76,73,76,86,49,90,79,77,60,78,47,68,41,68,43,74,90,48,20,70,50,38,45,76,38,45,69,62,41,50,37,52,43,28,76,73,62,37,36,30,40,28,46,60,32,34,70,60,29,28,94,62,36,25,39,71,54,61,80,47,53,32,54,54,50,35,45,53,38,48,78,41,69,27,46,49,45,38,29,38,40,40,45,66,46,41,76,74,40,40,69,61,50,54,52,44,36,54,47,35,51,34,45,32,44,30,27,48,38,85,75,58,59,79,74,44,50,71,68,55,52,50,52,49,26,56,52,49,41,58,51,20,52,56,34,44,78,71,67,22,44,45,43,82,43,82,35,76,37,34,68,23,55,39,98,90,38,48,36,43,62,56,38,63,76,60,40,58,91,89,72

Sequence (199 aa):
MSAISRREFLKDAAKGAAAAGFVSAGARELRANPLGMPIGCQTWPVRAMIAEDFPGTIKRLAEAGFQTIELCSPVGYADSGFAGLGKYTGTELRRILGDAGVSTVSSHFGIEELRGNQQGRIAWAKDVGLTQMIVPSLGGPRKPTMDDVKRAADEYNKMGEQAAKAGIQQGLHNEDFELSMVDGKRTYDLLLDLLDPKL

Nearest PDB structures (foldseek):
  3obe-assembly1_A  TM=8.095E-01  e=2.394E-10  Parabacteroides distasonis ATCC 8503
  8bvk-assembly1_B  TM=8.611E-01  e=9.494E-10  Agrobacterium tumefaciens
  5h91-assembly1_B  TM=4.792E-01  e=3.456E-02  Levilactobacillus brevis
  4xbk-assembly1_B  TM=4.795E-01  e=3.246E-02  Levilactobacillus brevis ATCC 14869 = DSM 20054
  4xbs-assembly1_B  TM=4.435E-01  e=3.679E-02  Levilactobacillus brevis ATCC 14869 = DSM 20054

Secondary structure (DSSP, 8-state):
-PPPPHHHHHHHHHHHHHHHHHHHHS-------TT-PPPEEESGGGHHHHHH-HHHHHHHHHHTT--EEEEE-TTTTGGGTTGGGGGS-HHHHHHHHHHTT-EEEEEE--HHHHHHHHHHHHHHHHHHT-SEEEES-----SS--HHHHHHHHHHHHHHHHHHHHTT-EEEEPP-TTTT-EETTEEHHHHHHHHS-TT-